Protein AF-0000000085003019 (afdb_homodimer)

Foldseek 3Di:
DPPPQFKKKKKKFFAWDPPDALVVLVCCCVPPQCVLCVVLCVVLAWDDKDKDFQHPCNVVVLVVVDDDVSPDDDPGGMIIMIIGRDPVSVVVSCVDPSCVVPNVVVCNVITPPVPMDMDMDGDQDQDDPRRGDPPSD/DPPPQFKKKKKKFFAWDPPDALVVLVCCCVPPQCVLCVVLCVVLAWDDKDKDFQHPCNVVVLVVVDDDVSPDDDPGGMIIMIIGRDPVSVVVSCVDPSCVVPNVVVCNVITPPVPMDMDMDGDQQQDDPRRGDPPSD

Radius of gyration: 17.95 Å; Cα contacts (8 Å, |Δi|>4): 549; chains: 2; bounding box: 48×50×43 Å

Solvent-accessible surface area (backbone atoms only — not comparable to full-atom values): 14334 Å² total; per-residue (Å²): 126,78,79,83,71,65,33,33,26,42,38,38,40,31,34,57,24,87,92,58,51,65,65,54,38,50,48,43,45,38,66,52,49,40,65,69,46,46,62,55,41,49,75,41,55,33,30,34,30,36,39,28,39,37,50,90,60,29,62,65,57,45,66,66,64,50,43,85,67,52,64,40,72,48,88,54,40,28,45,34,41,41,26,30,71,48,73,61,38,56,44,54,43,61,66,31,68,63,32,59,67,54,48,57,62,49,49,68,75,43,32,28,44,87,73,21,28,29,43,45,19,44,44,44,64,44,25,54,84,46,36,72,42,83,83,65,90,124,79,81,80,72,66,32,32,27,43,38,38,40,31,33,58,25,88,94,58,52,67,66,55,38,50,50,42,46,40,66,50,47,40,64,71,45,46,63,55,41,50,75,39,54,34,32,34,30,36,40,28,38,38,49,88,60,31,62,64,58,46,64,68,64,51,44,86,68,52,64,41,72,48,90,52,40,28,42,34,41,40,27,29,70,46,73,62,39,56,45,53,43,61,66,32,67,64,31,59,68,54,49,57,62,48,48,67,75,43,32,28,44,87,73,20,26,30,45,45,21,43,44,43,65,44,27,55,84,46,36,72,40,82,82,63,92

Nearest PDB structures (foldseek):
  3bde-assembly1_A  TM=6.202E-01  e=2.621E-04  Mesorhizobium japonicum MAFF 303099
  6qkm-assembly1_A  TM=5.404E-01  e=2.397E-01  Acidianus ambivalens
  6qjc-assembly1_A  TM=5.541E-01  e=4.589E-01  Acidianus ambivalens
  6qmv-assembly1_A  TM=5.488E-01  e=7.229E-01  Acidianus ambivalens
  6qo0-assembly1_D  TM=5.495E-01  e=7.714E-01  Acidianus ambivalens

Sequence (274 aa):
MESNNKLLCLSILGFKKQGISTEEYRSYMLNVHAPLVAQLMEKYGFLHWSMTHTPDESRQLMDQIHDAQFANIAPYDCCVQLVFPDIECFVRMKADPFFKQMVGPDHEKFADTKRSQMMIGWFSPLMMDGKLVQGNMMESNNKLLCLSILGFKKQGISTEEYRSYMLNVHAPLVAQLMEKYGFLHWSMTHTPDESRQLMDQIHDAQFANIAPYDCCVQLVFPDIECFVRMKADPFFKQMVGPDHEKFADTKRSQMMIGWFSPLMMDGKLVQGNM

Secondary structure (DSSP, 8-state):
----PPEEEEEEEE-BPTTS-HHHHHHHIIIIIHHHHHHHHHHTT--EEEEEE--TTHHHHHHTT--SSS-PBP--SEEEEEEESSHHHHHHHHHSHHIIIIIHHHGGGTB-TTT-EEEEEEEEEEEETTEEPTT--/----PPEEEEEEEE-BPTTS-HHHHHHHIIIIIHHHHHHHHHHTT--EEEEEE--TTHHHHHHTT--SSS-PBP--SEEEEEEESSHHHHHHHHHSHHIIIIIHHHGGGTB-TTT-EEEEEEEEEEEETTEEPTT--

InterPro domains:
  IPR009799 EthD domain [PF07110] (17-113)
  IPR011008 Dimeric alpha-beta barrel [SSF54909] (9-123)

pLDDT: mean 94.16, std 11.79, range [23.11, 98.88]

Organism: Metarhizium robertsii (strain ARSEF 23 / ATCC MYA-3075) (NCBI:txid655844)

Structure (mmCIF, N/CA/C/O backbone):
data_AF-0000000085003019-model_v1
#
loop_
_entity.id
_entity.type
_entity.pdbx_description
1 polymer 'Dimeric alpha-beta barrel'
#
loop_
_atom_site.group_PDB
_atom_site.id
_atom_site.type_symbol
_atom_site.label_atom_id
_atom_site.label_alt_id
_atom_site.label_comp_id
_atom_site.label_asym_id
_atom_site.label_entity_id
_atom_site.label_seq_id
_atom_site.pdbx_PDB_ins_code
_atom_site.Cartn_x
_atom_site.Cartn_y
_atom_site.Cartn_z
_atom_site.occupancy
_atom_site.B_iso_or_equiv
_atom_site.auth_seq_id
_atom_site.auth_comp_id
_atom_site.auth_asym_id
_atom_site.auth_atom_id
_atom_site.pdbx_PDB_model_num
ATOM 1 N N . MET A 1 1 ? 20.344 9.406 -22.172 1 23.47 1 MET A N 1
ATOM 2 C CA . MET A 1 1 ? 20.375 8.391 -21.125 1 23.47 1 MET A CA 1
ATOM 3 C C . MET A 1 1 ? 19.141 8.469 -20.234 1 23.47 1 MET A C 1
ATOM 5 O O . MET A 1 1 ? 18.891 9.508 -19.609 1 23.47 1 MET A O 1
ATOM 9 N N . GLU A 1 2 ? 17.984 8.188 -20.625 1 33.31 2 GLU A N 1
ATOM 10 C CA . GLU A 1 2 ? 16.703 8.391 -19.969 1 33.31 2 GLU A CA 1
ATOM 11 C C . GLU A 1 2 ? 16.828 8.219 -18.453 1 33.31 2 GLU A C 1
ATOM 13 O O . GLU A 1 2 ? 17.328 7.191 -17.984 1 33.31 2 GLU A O 1
ATOM 18 N N . SER A 1 3 ? 17.25 9.039 -17.75 1 38.88 3 SER A N 1
ATOM 19 C CA . SER A 1 3 ? 17.672 8.984 -16.359 1 38.88 3 SER A CA 1
ATOM 20 C C . SER A 1 3 ? 16.766 8.062 -15.539 1 38.88 3 SER A C 1
ATOM 22 O O . SER A 1 3 ? 15.555 8.25 -15.492 1 38.88 3 SER A O 1
ATOM 24 N N . ASN A 1 4 ? 16.734 6.711 -15.602 1 50.19 4 ASN A N 1
ATOM 25 C CA . ASN A 1 4 ? 15.961 5.535 -15.211 1 50.19 4 ASN A CA 1
ATOM 26 C C . ASN A 1 4 ? 15.625 5.555 -13.719 1 50.19 4 ASN A C 1
ATOM 28 O O . ASN A 1 4 ? 16.125 4.727 -12.961 1 50.19 4 ASN A O 1
ATOM 32 N N . ASN A 1 5 ? 15.391 6.746 -13.125 1 69.06 5 ASN A N 1
ATOM 33 C CA . ASN A 1 5 ? 15.305 6.863 -11.672 1 69.06 5 ASN A CA 1
ATOM 34 C C . ASN A 1 5 ? 14.055 6.176 -11.133 1 69.06 5 ASN A C 1
ATOM 36 O O . ASN A 1 5 ? 12.945 6.426 -11.609 1 69.06 5 ASN A O 1
ATOM 40 N N . LYS A 1 6 ? 14.359 5.227 -10.312 1 89.62 6 LYS A N 1
ATOM 41 C CA . LYS A 1 6 ? 13.289 4.496 -9.641 1 89.62 6 LYS A CA 1
ATOM 42 C C . LYS A 1 6 ? 12.461 5.422 -8.75 1 89.62 6 LYS A C 1
ATOM 44 O O . LYS A 1 6 ? 13.008 6.312 -8.094 1 89.62 6 LYS A O 1
ATOM 49 N N . LEU A 1 7 ? 11.203 5.359 -8.844 1 97.44 7 LEU A N 1
ATOM 50 C CA . LEU A 1 7 ? 10.32 6.098 -7.949 1 97.44 7 LEU A CA 1
ATOM 51 C C . LEU A 1 7 ? 10.352 5.504 -6.547 1 97.44 7 LEU A C 1
ATOM 53 O O . LEU A 1 7 ? 10.641 4.316 -6.379 1 97.44 7 LEU A O 1
ATOM 57 N N . LEU A 1 8 ? 10.125 6.375 -5.551 1 98.38 8 LEU A N 1
ATOM 58 C CA . LEU A 1 8 ? 10 5.938 -4.168 1 98.38 8 LEU A CA 1
ATOM 59 C C . LEU A 1 8 ? 8.531 5.855 -3.758 1 98.38 8 LEU A C 1
ATOM 61 O O . LEU A 1 8 ? 7.703 6.617 -4.254 1 98.38 8 LEU A O 1
ATOM 65 N N . CYS A 1 9 ? 8.273 4.926 -2.92 1 98.81 9 CYS A N 1
ATOM 66 C CA . CYS A 1 9 ? 6.977 4.855 -2.256 1 98.81 9 CYS A CA 1
ATOM 67 C C . CYS A 1 9 ? 7.141 4.711 -0.749 1 98.81 9 CYS A C 1
ATOM 69 O O . CYS A 1 9 ? 7.785 3.77 -0.279 1 98.81 9 CYS A O 1
ATOM 71 N N . LEU A 1 10 ? 6.625 5.703 -0.03 1 98.75 10 LEU A N 1
ATOM 72 C CA . LEU A 1 10 ? 6.453 5.566 1.412 1 98.75 10 LEU A CA 1
ATOM 73 C C . LEU A 1 10 ? 5.105 4.934 1.742 1 98.75 10 LEU A C 1
ATOM 75 O O . LEU A 1 10 ? 4.059 5.453 1.343 1 98.75 10 LEU A O 1
ATOM 79 N N . SER A 1 11 ? 5.141 3.75 2.371 1 98.75 11 SER A N 1
ATOM 80 C CA . SER A 1 11 ? 3.945 3.1 2.895 1 98.75 11 SER A CA 1
ATOM 81 C C . SER A 1 11 ? 3.799 3.336 4.395 1 98.75 11 SER A C 1
ATOM 83 O O . SER A 1 11 ? 4.688 2.98 5.172 1 98.75 11 SER A O 1
ATOM 85 N N . ILE A 1 12 ? 2.715 3.961 4.773 1 98.81 12 ILE A N 1
ATOM 86 C CA . ILE A 1 12 ? 2.395 4.16 6.18 1 98.81 12 ILE A CA 1
ATOM 87 C C . ILE A 1 12 ? 1.331 3.156 6.617 1 98.81 12 ILE A C 1
ATOM 89 O O . ILE A 1 12 ? 0.233 3.119 6.055 1 98.81 12 ILE A O 1
ATOM 93 N N . LEU A 1 13 ? 1.695 2.326 7.539 1 98.81 13 LEU A N 1
ATOM 94 C CA . LEU A 1 13 ? 0.805 1.342 8.148 1 98.81 13 LEU A CA 1
ATOM 95 C C . LEU A 1 13 ? 0.268 1.844 9.484 1 98.81 13 LEU A C 1
ATOM 97 O O . LEU A 1 13 ? 0.968 1.796 10.492 1 98.81 13 LEU A O 1
ATOM 101 N N . GLY A 1 14 ? -0.988 2.271 9.43 1 98.62 14 GLY A N 1
ATOM 102 C CA . GLY A 1 14 ? -1.497 3.104 10.508 1 98.62 14 GLY A CA 1
ATOM 103 C C . GLY A 1 14 ? -2.402 2.352 11.469 1 98.62 14 GLY A C 1
ATOM 104 O O . GLY A 1 14 ? -3.168 1.479 11.047 1 98.62 14 GLY A O 1
ATOM 105 N N . PHE A 1 15 ? -2.307 2.719 12.727 1 98.62 15 PHE A N 1
ATOM 106 C CA . PHE A 1 15 ? -3.301 2.414 13.75 1 98.62 15 PHE A CA 1
ATOM 107 C C . PHE A 1 15 ? -4.129 3.648 14.086 1 98.62 15 PHE A C 1
ATOM 109 O O . PHE A 1 15 ? -3.592 4.758 14.172 1 98.62 15 PHE A O 1
ATOM 116 N N . LYS A 1 16 ? -5.371 3.428 14.156 1 98.56 16 LYS A N 1
ATOM 117 C CA . LYS A 1 16 ? -6.215 4.543 14.57 1 98.56 16 LYS A CA 1
ATOM 118 C C . LYS A 1 16 ? -5.973 4.902 16.031 1 98.56 16 LYS A C 1
ATOM 120 O O . LYS A 1 16 ? -5.555 4.059 16.828 1 98.56 16 LYS A O 1
ATOM 125 N N . LYS A 1 17 ? -6.191 6.195 16.375 1 98.12 17 LYS A N 1
ATOM 126 C CA . LYS A 1 17 ? -6.156 6.656 17.75 1 98.12 17 LYS A CA 1
ATOM 127 C C . LYS A 1 17 ? -7.121 5.855 18.625 1 98.12 17 LYS A C 1
ATOM 129 O O . LYS A 1 17 ? -8.234 5.539 18.203 1 98.12 17 LYS A O 1
ATOM 134 N N . GLN A 1 18 ? -6.648 5.562 19.875 1 97.25 18 GLN A N 1
ATOM 135 C CA . GLN A 1 18 ? -7.52 4.832 20.781 1 97.25 18 GLN A CA 1
ATOM 136 C C . GLN A 1 18 ? -8.805 5.613 21.062 1 97.25 18 GLN A C 1
ATOM 138 O O . GLN A 1 18 ? -8.773 6.836 21.219 1 97.25 18 GLN A O 1
ATOM 143 N N . GLY A 1 19 ? -9.914 4.891 21.062 1 97.31 19 GLY A N 1
ATOM 144 C CA . GLY A 1 19 ? -11.172 5.496 21.484 1 97.31 19 GLY A CA 1
ATOM 145 C C . GLY A 1 19 ? -12.031 5.945 20.312 1 97.31 19 GLY A C 1
ATOM 146 O O . GLY A 1 19 ? -13.164 6.383 20.5 1 97.31 19 GLY A O 1
ATOM 147 N N . ILE A 1 20 ? -11.555 5.891 19.125 1 97.25 20 ILE A N 1
ATOM 148 C CA . ILE A 1 20 ? -12.406 6.246 18 1 97.25 20 ILE A CA 1
ATOM 149 C C . ILE A 1 20 ? -12.703 5.004 17.156 1 97.25 20 ILE A C 1
ATOM 151 O O . ILE A 1 20 ? -11.922 4.047 17.156 1 97.25 20 ILE A O 1
ATOM 155 N N . SER A 1 21 ? -13.789 5.035 16.469 1 96.81 21 SER A N 1
ATOM 156 C CA . SER A 1 21 ? -14.18 3.906 15.625 1 96.81 21 SER A CA 1
ATOM 157 C C . SER A 1 21 ? -13.422 3.918 14.305 1 96.81 21 SER A C 1
ATOM 159 O O . SER A 1 21 ? -12.852 4.941 13.914 1 96.81 21 SER A O 1
ATOM 161 N N . THR A 1 22 ? -13.461 2.805 13.672 1 95.75 22 THR A N 1
ATOM 162 C CA . THR A 1 22 ? -12.859 2.691 12.352 1 95.75 22 THR A CA 1
ATOM 163 C C . THR A 1 22 ? -13.5 3.672 11.375 1 95.75 22 THR A C 1
ATOM 165 O O . THR A 1 22 ? -12.82 4.285 10.555 1 95.75 22 THR A O 1
ATOM 168 N N . GLU A 1 23 ? -14.781 3.805 11.484 1 96 23 GLU A N 1
ATOM 169 C CA . GLU A 1 23 ? -15.508 4.711 10.602 1 96 23 GLU A CA 1
ATOM 170 C C . GLU A 1 23 ? -15.133 6.164 10.867 1 96 23 GLU A C 1
ATOM 172 O O . GLU A 1 23 ? -14.945 6.945 9.93 1 96 23 GLU A O 1
ATOM 177 N N . GLU A 1 24 ? -15.039 6.539 12.102 1 97.56 24 GLU A N 1
ATOM 178 C CA . GLU A 1 24 ? -14.602 7.887 12.453 1 97.56 24 GLU A CA 1
ATOM 179 C C . GLU A 1 24 ? -13.188 8.156 11.961 1 97.56 24 GLU A C 1
ATOM 181 O O . GLU A 1 24 ? -12.906 9.234 11.422 1 97.56 24 GLU A O 1
ATOM 186 N N . TYR A 1 25 ? -12.367 7.199 12.195 1 98.31 25 TYR A N 1
ATOM 187 C CA . TYR A 1 25 ? -10.984 7.285 11.742 1 98.31 25 TYR A CA 1
ATOM 188 C C . TYR A 1 25 ? -10.914 7.535 10.242 1 98.31 25 TYR A C 1
ATOM 190 O O . TYR A 1 25 ? -10.289 8.5 9.789 1 98.31 25 TYR A O 1
ATOM 198 N N . ARG A 1 26 ? -11.586 6.754 9.492 1 97.38 26 ARG A N 1
ATOM 199 C CA . ARG A 1 26 ? -11.617 6.875 8.039 1 97.38 26 ARG A CA 1
ATOM 200 C C . ARG A 1 26 ? -12.195 8.219 7.609 1 97.38 26 ARG A C 1
ATOM 202 O O . ARG A 1 26 ? -11.617 8.914 6.773 1 97.38 26 ARG A O 1
ATOM 209 N N . SER A 1 27 ? -13.352 8.562 8.156 1 97.06 27 SER A N 1
ATOM 210 C CA . SER A 1 27 ? -14.008 9.82 7.801 1 97.06 27 SER A CA 1
ATOM 211 C C . SER A 1 27 ? -13.094 11.008 8.078 1 97.06 27 SER A C 1
ATOM 213 O O . SER A 1 27 ? -12.969 11.906 7.242 1 97.06 27 SER A O 1
ATOM 215 N N . TYR A 1 28 ? -12.5 11.055 9.227 1 98.12 28 TYR A N 1
ATOM 216 C CA . TYR A 1 28 ? -11.625 12.164 9.586 1 98.12 28 TYR A CA 1
ATOM 217 C C . TYR A 1 28 ? -10.445 12.266 8.625 1 98.12 28 TYR A C 1
ATOM 219 O O . TYR A 1 28 ? -10.109 13.352 8.156 1 98.12 28 TYR A O 1
ATOM 227 N N . MET A 1 29 ? -9.82 11.125 8.367 1 98.12 29 MET A N 1
ATOM 228 C CA . MET A 1 29 ? -8.656 11.109 7.492 1 98.12 29 MET A CA 1
ATOM 229 C C . MET A 1 29 ? -9.016 11.594 6.094 1 98.12 29 MET A C 1
ATOM 231 O O . MET A 1 29 ? -8.273 12.375 5.492 1 98.12 29 MET A O 1
ATOM 235 N N . LEU A 1 30 ? -10.148 11.211 5.586 1 97.12 30 LEU A N 1
ATOM 236 C CA . LEU A 1 30 ? -10.508 11.531 4.211 1 97.12 30 LEU A CA 1
ATOM 237 C C . LEU A 1 30 ? -11.07 12.945 4.109 1 97.12 30 LEU A C 1
ATOM 239 O O . LEU A 1 30 ? -10.773 13.672 3.162 1 97.12 30 LEU A O 1
ATOM 243 N N . ASN A 1 31 ? -11.797 13.336 5.105 1 96.94 31 ASN A N 1
ATOM 244 C CA . ASN A 1 31 ? -12.594 14.555 4.949 1 96.94 31 ASN A CA 1
ATOM 245 C C . ASN A 1 31 ? -11.977 15.727 5.699 1 96.94 31 ASN A C 1
ATOM 247 O O . ASN A 1 31 ? -12.352 16.875 5.469 1 96.94 31 ASN A O 1
ATOM 251 N N . VAL A 1 32 ? -11.102 15.508 6.594 1 97.38 32 VAL A N 1
ATOM 252 C CA . VAL A 1 32 ? -10.477 16.578 7.359 1 97.38 32 VAL A CA 1
ATOM 253 C C . VAL A 1 32 ? -8.969 16.609 7.094 1 97.38 32 VAL A C 1
ATOM 255 O O . VAL A 1 32 ? -8.43 17.609 6.637 1 97.38 32 VAL A O 1
ATOM 258 N N . HIS A 1 33 ? -8.297 15.508 7.281 1 98.12 33 HIS A N 1
ATOM 259 C CA . HIS A 1 33 ? -6.84 15.469 7.199 1 98.12 33 HIS A CA 1
ATOM 260 C C . HIS A 1 33 ? -6.367 15.609 5.758 1 98.12 33 HIS A C 1
ATOM 262 O O . HIS A 1 33 ? -5.457 16.391 5.473 1 98.12 33 HIS A O 1
ATOM 268 N N . ALA A 1 34 ? -6.988 14.828 4.852 1 97.62 34 ALA A N 1
ATOM 269 C CA . ALA A 1 34 ? -6.52 14.797 3.467 1 97.62 34 ALA A CA 1
ATOM 270 C C . ALA A 1 34 ? -6.594 16.188 2.834 1 97.62 34 ALA A C 1
ATOM 272 O O . ALA A 1 34 ? -5.621 16.656 2.236 1 97.62 34 ALA A O 1
ATOM 273 N N . PRO A 1 35 ? -7.707 16.906 2.969 1 96.12 35 PRO A N 1
ATOM 274 C CA . PRO A 1 35 ? -7.73 18.266 2.422 1 96.12 35 PRO A CA 1
ATOM 275 C C . PRO A 1 35 ? -6.641 19.156 3.01 1 96.12 35 PRO A C 1
ATOM 277 O O . PRO A 1 35 ? -6.109 20.031 2.316 1 96.12 35 PRO A O 1
ATOM 280 N N . LEU A 1 36 ? -6.309 18.938 4.25 1 95.56 36 LEU A N 1
ATOM 281 C CA . LEU A 1 36 ? -5.289 19.719 4.934 1 95.56 36 LEU A CA 1
ATOM 282 C C . LEU A 1 36 ? -3.924 19.516 4.285 1 95.56 36 LEU A C 1
ATOM 284 O O . LEU A 1 36 ? -3.129 20.453 4.203 1 95.56 36 LEU A O 1
ATOM 288 N N . VAL A 1 37 ? -3.625 18.312 3.764 1 97 37 VAL A N 1
ATOM 289 C CA . VAL A 1 37 ? -2.297 17.938 3.283 1 97 37 VAL A CA 1
ATOM 290 C C . VAL A 1 37 ? -2.238 18.078 1.765 1 97 37 VAL A C 1
ATOM 292 O O . VAL A 1 37 ? -1.153 18.188 1.188 1 97 37 VAL A O 1
ATOM 295 N N . ALA A 1 38 ? -3.334 18.141 1.092 1 96.06 38 ALA A N 1
ATOM 296 C CA . ALA A 1 38 ? -3.463 17.953 -0.35 1 96.06 38 ALA A CA 1
ATOM 297 C C . ALA A 1 38 ? -2.631 18.969 -1.118 1 96.06 38 ALA A C 1
ATOM 299 O O . ALA A 1 38 ? -1.892 18.625 -2.039 1 96.06 38 ALA A O 1
ATOM 300 N N . GLN A 1 39 ? -2.719 20.172 -0.733 1 91.75 39 GLN A N 1
ATOM 301 C CA . GLN A 1 39 ? -2.01 21.219 -1.474 1 91.75 39 GLN A CA 1
ATOM 302 C C . GLN A 1 39 ? -0.498 21.062 -1.336 1 91.75 39 GLN A C 1
ATOM 304 O O . GLN A 1 39 ? 0.25 21.344 -2.273 1 91.75 39 GLN A O 1
ATOM 309 N N . LEU A 1 40 ? -0.031 20.625 -0.156 1 97.31 40 LEU A N 1
ATOM 310 C CA . LEU A 1 40 ? 1.396 20.391 0.046 1 97.31 40 LEU A CA 1
ATOM 311 C C . LEU A 1 40 ? 1.899 19.266 -0.851 1 97.31 40 LEU A C 1
ATOM 313 O O . LEU A 1 40 ? 2.996 19.359 -1.408 1 97.31 40 LEU A O 1
ATOM 317 N N . MET A 1 41 ? 1.086 18.203 -1.007 1 97.19 41 MET A N 1
ATOM 318 C CA . MET A 1 41 ? 1.474 17.078 -1.857 1 97.19 41 MET A CA 1
ATOM 319 C C . MET A 1 41 ? 1.711 17.547 -3.291 1 97.19 41 MET A C 1
ATOM 321 O O . MET A 1 41 ? 2.705 17.156 -3.914 1 97.19 41 MET A O 1
ATOM 325 N N . GLU A 1 42 ? 0.83 18.344 -3.799 1 95.19 42 GLU A N 1
ATOM 326 C CA . GLU A 1 42 ? 0.986 18.891 -5.145 1 95.19 42 GLU A CA 1
ATOM 327 C C . GLU A 1 42 ? 2.201 19.797 -5.234 1 95.19 42 GLU A C 1
ATOM 329 O O . GLU A 1 42 ? 3 19.688 -6.168 1 95.19 42 GLU A O 1
ATOM 334 N N . LYS A 1 43 ? 2.295 20.688 -4.254 1 96.94 43 LYS A N 1
ATOM 335 C CA . LYS A 1 43 ? 3.373 21.672 -4.227 1 96.94 43 LYS A CA 1
ATOM 336 C C . LYS A 1 43 ? 4.738 21 -4.266 1 96.94 43 LYS A C 1
ATOM 338 O O . LYS A 1 43 ? 5.656 21.469 -4.934 1 96.94 43 LYS A O 1
ATOM 343 N N . TYR A 1 44 ? 4.887 19.828 -3.66 1 98.25 44 TYR A N 1
ATOM 344 C CA . TYR A 1 44 ? 6.215 19.25 -3.463 1 98.25 44 TYR A CA 1
ATOM 345 C C . TYR A 1 44 ? 6.434 18.047 -4.375 1 98.25 44 TYR A C 1
ATOM 347 O O . TYR A 1 44 ? 7.371 17.281 -4.172 1 98.25 44 TYR A O 1
ATOM 355 N N . GLY A 1 45 ? 5.566 17.844 -5.297 1 97.81 45 GLY A N 1
ATOM 356 C CA . GLY A 1 45 ? 5.883 17 -6.445 1 97.81 45 GLY A CA 1
ATOM 357 C C . GLY A 1 45 ? 5.531 15.539 -6.23 1 97.81 45 GLY A C 1
ATOM 358 O O . GLY A 1 45 ? 6.109 14.656 -6.867 1 97.81 45 GLY A O 1
ATOM 359 N N . PHE A 1 46 ? 4.656 15.219 -5.312 1 98.5 46 PHE A N 1
ATOM 360 C CA . PHE A 1 46 ? 4.184 13.852 -5.18 1 98.5 46 PHE A CA 1
ATOM 361 C C . PHE A 1 46 ? 3.377 13.43 -6.402 1 98.5 46 PHE A C 1
ATOM 363 O O . PHE A 1 46 ? 2.768 14.273 -7.066 1 98.5 46 PHE A O 1
ATOM 370 N N . LEU A 1 47 ? 3.428 12.133 -6.688 1 98.12 47 LEU A N 1
ATOM 371 C CA . LEU A 1 47 ? 2.859 11.641 -7.938 1 98.12 47 LEU A CA 1
ATOM 372 C C . LEU A 1 47 ? 1.596 10.828 -7.676 1 98.12 47 LEU A C 1
ATOM 374 O O . LEU A 1 47 ? 0.64 10.898 -8.453 1 98.12 47 LEU A O 1
ATOM 378 N N . HIS A 1 48 ? 1.63 10.039 -6.668 1 98.12 48 HIS A N 1
ATOM 379 C CA . HIS A 1 48 ? 0.488 9.219 -6.281 1 98.12 48 HIS A CA 1
ATOM 380 C C . HIS A 1 48 ? 0.267 9.25 -4.773 1 98.12 48 HIS A C 1
ATOM 382 O O . HIS A 1 48 ? 1.229 9.305 -4.004 1 98.12 48 HIS A O 1
ATOM 388 N N . TRP A 1 49 ? -0.967 9.32 -4.383 1 98.56 49 TRP A N 1
ATOM 389 C CA . TRP A 1 49 ? -1.396 9.297 -2.99 1 98.56 49 TRP A CA 1
ATOM 390 C C . TRP A 1 49 ? -2.711 8.539 -2.84 1 98.56 49 TRP A C 1
ATOM 392 O O . TRP A 1 49 ? -3.695 8.852 -3.516 1 98.56 49 TRP A O 1
ATOM 402 N N . SER A 1 50 ? -2.703 7.5 -2.029 1 98.38 50 SER A N 1
ATOM 403 C CA . SER A 1 50 ? -3.916 6.727 -1.781 1 98.38 50 SER A CA 1
ATOM 404 C C . SER A 1 50 ? -3.99 6.266 -0.329 1 98.38 50 SER A C 1
ATOM 406 O O . SER A 1 50 ? -2.975 6.23 0.369 1 98.38 50 SER A O 1
ATOM 408 N N . MET A 1 51 ? -5.211 6.008 0.107 1 98.44 51 MET A N 1
ATOM 409 C CA . MET A 1 51 ? -5.473 5.406 1.412 1 98.44 51 MET A CA 1
ATOM 410 C C . MET A 1 51 ? -6.324 4.148 1.271 1 98.44 51 MET A C 1
ATOM 412 O O . MET A 1 51 ? -7.25 4.109 0.458 1 98.44 51 MET A O 1
ATOM 416 N N . THR A 1 52 ? -5.984 3.152 2.004 1 98.5 52 THR A N 1
ATOM 417 C CA . THR A 1 52 ? -6.789 1.95 2.176 1 98.5 52 THR A CA 1
ATOM 418 C C . THR A 1 52 ? -7.172 1.76 3.641 1 98.5 52 THR A C 1
ATOM 420 O O . THR A 1 52 ? -6.312 1.492 4.484 1 98.5 52 THR A O 1
ATOM 423 N N . HIS A 1 53 ? -8.469 1.896 3.938 1 98.44 53 HIS A N 1
ATOM 424 C CA . HIS A 1 53 ? -8.945 1.73 5.309 1 98.44 53 HIS A CA 1
ATOM 425 C C . HIS A 1 53 ? -9.656 0.393 5.488 1 98.44 53 HIS A C 1
ATOM 427 O O . HIS A 1 53 ? -10.523 0.036 4.691 1 98.44 53 HIS A O 1
ATOM 433 N N . THR A 1 54 ? -9.258 -0.291 6.551 1 97.81 54 THR A N 1
ATOM 434 C CA . THR A 1 54 ? -9.82 -1.599 6.855 1 97.81 54 THR A CA 1
ATOM 435 C C . THR A 1 54 ? -11.156 -1.452 7.59 1 97.81 54 THR A C 1
ATOM 437 O O . THR A 1 54 ? -11.18 -1.113 8.773 1 97.81 54 THR A O 1
ATOM 440 N N . PRO A 1 55 ? -12.219 -1.772 6.91 1 95.19 55 PRO A N 1
ATOM 441 C CA . PRO A 1 55 ? -13.516 -1.642 7.582 1 95.19 55 PRO A CA 1
ATOM 442 C C . PRO A 1 55 ? -13.812 -2.811 8.516 1 95.19 55 PRO A C 1
ATOM 444 O O . PRO A 1 55 ? -13.078 -3.801 8.531 1 95.19 55 PRO A O 1
ATOM 447 N N . ASP A 1 56 ? -14.906 -2.689 9.219 1 91.75 56 ASP A N 1
ATOM 448 C CA . ASP A 1 56 ? -15.328 -3.752 10.133 1 91.75 56 ASP A CA 1
ATOM 449 C C . ASP A 1 56 ? -15.617 -5.043 9.367 1 91.75 56 ASP A C 1
ATOM 451 O O . ASP A 1 56 ? -15.445 -6.141 9.906 1 91.75 56 ASP A O 1
ATOM 455 N N . GLU A 1 57 ? -15.977 -4.902 8.141 1 93.81 57 GLU A N 1
ATOM 456 C CA . GLU A 1 57 ? -16.344 -6.062 7.336 1 93.81 57 GLU A CA 1
ATOM 457 C C . GLU A 1 57 ? -15.109 -6.746 6.758 1 93.81 57 GLU A C 1
ATOM 459 O O . GLU A 1 57 ? -15.219 -7.77 6.082 1 93.81 57 GLU A O 1
ATOM 464 N N . SER A 1 58 ? -13.992 -6.223 7.02 1 95.62 58 SER A N 1
ATOM 465 C CA . SER A 1 58 ? -12.766 -6.734 6.418 1 95.62 58 SER A CA 1
ATOM 466 C C . SER A 1 58 ? -12.555 -8.211 6.754 1 95.62 58 SER A C 1
ATOM 468 O O . SER A 1 58 ? -12.078 -8.977 5.918 1 95.62 58 SER A O 1
ATOM 470 N N . ARG A 1 59 ? -12.922 -8.594 7.949 1 92.69 59 ARG A N 1
ATOM 471 C CA . ARG A 1 59 ? -12.742 -9.984 8.352 1 92.69 59 ARG A CA 1
ATOM 472 C C . ARG A 1 59 ? -13.562 -10.922 7.469 1 92.69 59 ARG A C 1
ATOM 474 O O . ARG A 1 59 ? -13.078 -11.977 7.051 1 92.69 59 ARG A O 1
ATOM 481 N N . GLN A 1 60 ? -14.758 -10.547 7.246 1 95.69 60 GLN A N 1
ATOM 482 C CA . GLN A 1 60 ? -15.617 -11.352 6.387 1 95.69 60 GLN A CA 1
ATOM 483 C C . GLN A 1 60 ? -15.062 -11.422 4.965 1 95.69 60 GLN A C 1
ATOM 485 O O . GLN A 1 60 ? -15.148 -12.461 4.309 1 95.69 60 GLN A O 1
ATOM 490 N N . LEU A 1 61 ? -14.586 -10.352 4.477 1 96.38 61 LEU A N 1
ATOM 491 C CA . LEU A 1 61 ? -13.953 -10.328 3.16 1 96.38 61 LEU A CA 1
ATOM 492 C C . LEU A 1 61 ? -12.75 -11.266 3.117 1 96.38 61 LEU A C 1
ATOM 494 O O . LEU A 1 61 ? -12.617 -12.062 2.188 1 96.38 61 LEU A O 1
ATOM 498 N N . MET A 1 62 ? -11.961 -11.172 4.184 1 96.31 62 MET A N 1
ATOM 499 C CA . MET A 1 62 ? -10.766 -12.008 4.258 1 96.31 62 MET A CA 1
ATOM 500 C C . MET A 1 62 ? -11.125 -13.484 4.273 1 96.31 62 MET A C 1
ATOM 502 O O . MET A 1 62 ? -10.414 -14.312 3.691 1 96.31 62 MET A O 1
ATOM 506 N N . ASP A 1 63 ? -12.195 -13.828 4.879 1 95.62 63 ASP A N 1
ATOM 507 C CA . ASP A 1 63 ? -12.648 -15.211 4.949 1 95.62 63 ASP A CA 1
ATOM 508 C C . ASP A 1 63 ? -12.906 -15.781 3.555 1 95.62 63 ASP A C 1
ATOM 510 O O . ASP A 1 63 ? -12.836 -17 3.352 1 95.62 63 ASP A O 1
ATOM 514 N N . GLN A 1 64 ? -13.172 -14.945 2.658 1 96.25 64 GLN A N 1
ATOM 515 C CA . GLN A 1 64 ? -13.508 -15.391 1.312 1 96.25 64 GLN A CA 1
ATOM 516 C C . GLN A 1 64 ? -12.258 -15.672 0.492 1 96.25 64 GLN A C 1
ATOM 518 O O . GLN A 1 64 ? -12.328 -16.312 -0.564 1 96.25 64 GLN A O 1
ATOM 523 N N . ILE A 1 65 ? -11.109 -15.195 0.941 1 95.19 65 ILE A N 1
ATOM 524 C CA . ILE A 1 65 ? -9.914 -15.359 0.13 1 95.19 65 ILE A CA 1
ATOM 525 C C . ILE A 1 65 ? -8.828 -16.062 0.948 1 95.19 65 ILE A C 1
ATOM 527 O O . ILE A 1 65 ? -7.758 -16.375 0.424 1 95.19 65 ILE A O 1
ATOM 531 N N . HIS A 1 66 ? -9.117 -16.281 2.131 1 92.75 66 HIS A N 1
ATOM 532 C CA . HIS A 1 66 ? -8.18 -16.906 3.062 1 92.75 66 HIS A CA 1
ATOM 533 C C . HIS A 1 66 ? -7.816 -18.312 2.609 1 92.75 66 HIS A C 1
ATOM 535 O O . HIS A 1 66 ? -8.68 -19.078 2.152 1 92.75 66 HIS A O 1
ATOM 541 N N . ASP A 1 67 ? -6.539 -18.656 2.695 1 93.12 67 ASP A N 1
ATOM 542 C CA . ASP A 1 67 ? -5.992 -19.984 2.51 1 93.12 67 ASP A CA 1
ATOM 543 C C . ASP A 1 67 ? -4.625 -20.125 3.172 1 93.12 67 ASP A C 1
ATOM 545 O O . ASP A 1 67 ? -4.258 -19.312 4.023 1 93.12 67 ASP A O 1
ATOM 549 N N . ALA A 1 68 ? -3.865 -21.234 2.787 1 90.88 68 ALA A N 1
ATOM 550 C CA . ALA A 1 68 ? -2.611 -21.516 3.479 1 90.88 68 ALA A CA 1
ATOM 551 C C . ALA A 1 68 ? -1.568 -20.438 3.203 1 90.88 68 ALA A C 1
ATOM 553 O O . ALA A 1 68 ? -0.724 -20.156 4.055 1 90.88 68 ALA A O 1
ATOM 554 N N . GLN A 1 69 ? -1.532 -19.859 2.023 1 90.19 69 GLN A N 1
ATOM 555 C CA . GLN A 1 69 ? -0.545 -18.859 1.645 1 90.19 69 GLN A CA 1
ATOM 556 C C . GLN A 1 69 ? -1.017 -17.453 2.021 1 90.19 69 GLN A C 1
ATOM 558 O O . GLN A 1 69 ? -0.22 -16.516 2.051 1 90.19 69 GLN A O 1
ATOM 563 N N . PHE A 1 70 ? -2.322 -17.297 2.213 1 88.56 70 PHE A N 1
ATOM 564 C CA . PHE A 1 70 ? -2.969 -16.047 2.602 1 88.56 70 PHE A CA 1
ATOM 565 C C . PHE A 1 70 ? -3.678 -16.203 3.941 1 88.56 70 PHE A C 1
ATOM 567 O O . PHE A 1 70 ? -4.895 -16.016 4.035 1 88.56 70 PHE A O 1
ATOM 574 N N . ALA A 1 71 ? -2.91 -16.375 4.988 1 91.25 71 ALA A N 1
ATOM 575 C CA . ALA A 1 71 ? -3.49 -16.859 6.238 1 91.25 71 ALA A CA 1
ATOM 576 C C . ALA A 1 71 ? -3.314 -15.828 7.352 1 91.25 71 ALA A C 1
ATOM 578 O O . ALA A 1 71 ? -4.027 -15.867 8.359 1 91.25 71 ALA A O 1
ATOM 579 N N . ASN A 1 72 ? -2.359 -14.945 7.219 1 96.56 72 ASN A N 1
ATOM 580 C CA . ASN A 1 72 ? -2.041 -13.992 8.281 1 96.56 72 ASN A CA 1
ATOM 581 C C . ASN A 1 72 ? -2.631 -12.617 7.996 1 96.56 72 ASN A C 1
ATOM 583 O O . ASN A 1 72 ? -2.305 -11.992 6.98 1 96.56 72 ASN A O 1
ATOM 587 N N . ILE A 1 73 ? -3.432 -12.195 8.906 1 97.06 73 ILE A N 1
ATOM 588 C CA . ILE A 1 73 ? -4.07 -10.891 8.758 1 97.06 73 ILE A CA 1
ATOM 589 C C . ILE A 1 73 ? -3.232 -9.82 9.445 1 97.06 73 ILE A C 1
ATOM 591 O O . ILE A 1 73 ? -2.852 -9.977 10.609 1 97.06 73 ILE A O 1
ATOM 595 N N . ALA A 1 74 ? -2.867 -8.781 8.719 1 97.94 74 ALA A N 1
ATOM 596 C CA . ALA A 1 74 ? -2.133 -7.66 9.289 1 97.94 74 ALA A CA 1
ATOM 597 C C . ALA A 1 74 ? -3.02 -6.852 10.234 1 97.94 74 ALA A C 1
ATOM 599 O O . ALA A 1 74 ? -4.203 -6.645 9.961 1 97.94 74 ALA A O 1
ATOM 600 N N . PRO A 1 75 ? -2.51 -6.316 11.273 1 97 75 PRO A N 1
ATOM 601 C CA . PRO A 1 75 ? -3.318 -5.715 12.336 1 97 75 PRO A CA 1
ATOM 602 C C . PRO A 1 75 ? -3.605 -4.234 12.086 1 97 75 PRO A C 1
ATOM 604 O O . PRO A 1 75 ? -4.168 -3.561 12.953 1 97 75 PRO A O 1
ATOM 607 N N . TYR A 1 76 ? -3.275 -3.68 11 1 98.5 76 TYR A N 1
ATOM 608 C CA . TYR A 1 76 ? -3.309 -2.24 10.773 1 98.5 76 TYR A CA 1
ATOM 609 C C . TYR A 1 76 ? -4.711 -1.779 10.391 1 98.5 76 TYR A C 1
ATOM 611 O O . TYR A 1 76 ? -5.477 -2.533 9.789 1 98.5 76 TYR A O 1
ATOM 619 N N . ASP A 1 77 ? -4.992 -0.529 10.688 1 98.5 77 ASP A N 1
ATOM 620 C CA . ASP A 1 77 ? -6.289 0.068 10.375 1 98.5 77 ASP A CA 1
ATOM 621 C C . ASP A 1 77 ? -6.273 0.733 9 1 98.5 77 ASP A C 1
ATOM 623 O O . ASP A 1 77 ? -7.328 0.986 8.414 1 98.5 77 ASP A O 1
ATOM 627 N N . CYS A 1 78 ? -5.137 1.016 8.523 1 98.69 78 CYS A N 1
ATOM 628 C CA . CYS A 1 78 ? -5.027 1.697 7.242 1 98.69 78 CYS A CA 1
ATOM 629 C C . CYS A 1 78 ? -3.652 1.483 6.625 1 98.69 78 CYS A C 1
ATOM 631 O O . CYS A 1 78 ? -2.688 1.188 7.332 1 98.69 78 CYS A O 1
ATOM 633 N N . CYS A 1 79 ? -3.602 1.523 5.348 1 98.88 79 CYS A N 1
ATOM 634 C CA . CYS A 1 79 ? -2.371 1.628 4.566 1 98.88 79 CYS A CA 1
ATOM 635 C C . CYS A 1 79 ? -2.402 2.854 3.662 1 98.88 79 CYS A C 1
ATOM 637 O O . CYS A 1 79 ? -3.244 2.949 2.768 1 98.88 79 CYS A O 1
ATOM 639 N N . VAL A 1 80 ? -1.501 3.807 3.877 1 98.88 80 VAL A N 1
ATOM 640 C CA . VAL A 1 80 ?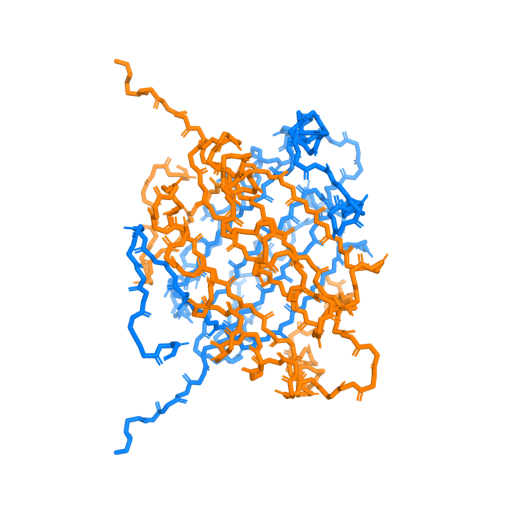 -1.349 4.988 3.037 1 98.88 80 VAL A CA 1
ATOM 641 C C . VAL A 1 80 ? -0.116 4.84 2.148 1 98.88 80 VAL A C 1
ATOM 643 O O . VAL A 1 80 ? 0.948 4.426 2.617 1 98.88 80 VAL A O 1
ATOM 646 N N . GLN A 1 81 ? -0.257 5.102 0.906 1 98.81 81 GLN A N 1
ATOM 647 C CA . GLN A 1 81 ? 0.884 5.094 -0.004 1 98.81 81 GLN A CA 1
ATOM 648 C C . GLN A 1 81 ? 1.124 6.48 -0.595 1 98.81 81 GLN A C 1
ATOM 650 O O . GLN A 1 81 ? 0.192 7.125 -1.08 1 98.81 81 GLN A O 1
ATOM 655 N N . LEU A 1 82 ? 2.32 6.926 -0.506 1 98.81 82 LEU A N 1
ATOM 656 C CA . LEU A 1 82 ? 2.807 8.164 -1.1 1 98.81 82 LEU A CA 1
ATOM 657 C C . LEU A 1 82 ? 3.939 7.891 -2.084 1 98.81 82 LEU A C 1
ATOM 659 O O . LEU A 1 82 ? 4.984 7.359 -1.701 1 98.81 82 LEU A O 1
ATOM 663 N N . VAL A 1 83 ? 3.771 8.227 -3.314 1 98.81 83 VAL A N 1
ATOM 664 C CA . VAL A 1 83 ? 4.777 7.988 -4.344 1 98.81 83 VAL A CA 1
ATOM 665 C C . VAL A 1 83 ? 5.395 9.312 -4.785 1 98.81 83 VAL A C 1
ATOM 667 O O . VAL A 1 83 ? 4.676 10.266 -5.082 1 98.81 83 VAL A O 1
ATOM 670 N N . PHE A 1 84 ? 6.703 9.375 -4.836 1 98.62 84 PHE A N 1
ATOM 671 C CA . PHE A 1 84 ? 7.402 10.609 -5.168 1 98.62 84 PHE A CA 1
ATOM 672 C C . PHE A 1 84 ? 8.773 10.305 -5.77 1 98.62 84 PHE A C 1
ATOM 674 O O . PHE A 1 84 ? 9.312 9.219 -5.578 1 98.62 84 PHE A O 1
ATOM 681 N N . PRO A 1 85 ? 9.391 11.234 -6.535 1 97.69 85 PRO A N 1
ATOM 682 C CA . PRO A 1 85 ? 10.594 10.984 -7.332 1 97.69 85 PRO A CA 1
ATOM 683 C C . PRO A 1 85 ? 11.836 10.781 -6.473 1 97.69 85 PRO A C 1
ATOM 685 O O . PRO A 1 85 ? 12.742 10.031 -6.855 1 97.69 85 PRO A O 1
ATOM 688 N N . ASP A 1 86 ? 11.898 11.469 -5.422 1 96.75 86 ASP A N 1
ATOM 689 C CA . ASP A 1 86 ? 13.07 11.359 -4.559 1 96.75 86 ASP A CA 1
ATOM 690 C C . ASP A 1 86 ? 12.742 11.773 -3.127 1 96.75 86 ASP A C 1
ATOM 692 O O . ASP A 1 86 ? 11.727 12.422 -2.881 1 96.75 86 ASP A O 1
ATOM 696 N N . ILE A 1 87 ? 13.617 11.359 -2.229 1 97.62 87 ILE A N 1
ATOM 697 C CA . ILE A 1 87 ? 13.375 11.508 -0.799 1 97.62 87 ILE A CA 1
ATOM 698 C C . ILE A 1 87 ? 13.25 12.984 -0.448 1 97.62 87 ILE A C 1
ATOM 700 O O . ILE A 1 87 ? 12.547 13.352 0.499 1 97.62 87 ILE A O 1
ATOM 704 N N . GLU A 1 88 ? 13.836 13.891 -1.251 1 97.94 88 GLU A N 1
ATOM 705 C CA . GLU A 1 88 ? 13.82 15.328 -0.985 1 97.94 88 GLU A CA 1
ATOM 706 C C . GLU A 1 88 ? 12.406 15.891 -1.066 1 97.94 88 GLU A C 1
ATOM 708 O O . GLU A 1 88 ? 12.07 16.844 -0.37 1 97.94 88 GLU A O 1
ATOM 713 N N . CYS A 1 89 ? 11.555 15.297 -1.933 1 98.19 89 CYS A N 1
ATOM 714 C CA . CYS A 1 89 ? 10.164 15.719 -1.972 1 98.19 89 CYS A CA 1
ATOM 715 C C . CYS A 1 89 ? 9.539 15.672 -0.581 1 98.19 89 CYS A C 1
ATOM 717 O O . CYS A 1 89 ? 8.922 16.641 -0.139 1 98.19 89 CYS A O 1
ATOM 719 N N . PHE A 1 90 ? 9.727 14.594 0.13 1 98.31 90 PHE A N 1
ATOM 720 C CA . PHE A 1 90 ? 9.141 14.422 1.455 1 98.31 90 PHE A CA 1
ATOM 721 C C . PHE A 1 90 ? 9.859 15.289 2.482 1 98.31 90 PHE A C 1
ATOM 723 O O . PHE A 1 90 ? 9.227 15.898 3.34 1 98.31 90 PHE A O 1
ATOM 730 N N . VAL A 1 91 ? 11.156 15.336 2.404 1 98.12 91 VAL A N 1
ATOM 731 C CA . VAL A 1 91 ? 11.953 16.141 3.334 1 98.12 91 VAL A CA 1
ATOM 732 C C . VAL A 1 91 ? 11.508 17.594 3.27 1 98.12 91 VAL A C 1
ATOM 734 O O . VAL A 1 91 ? 11.266 18.219 4.305 1 98.12 91 VAL A O 1
ATOM 737 N N . ARG A 1 92 ? 11.359 18.141 2.102 1 98.25 92 ARG A N 1
ATOM 738 C CA . ARG A 1 92 ? 10.969 19.531 1.921 1 98.25 92 ARG A CA 1
ATOM 739 C C . ARG A 1 92 ? 9.531 19.75 2.381 1 98.25 92 ARG A C 1
ATOM 741 O O . ARG A 1 92 ? 9.219 20.797 2.969 1 98.25 92 ARG A O 1
ATOM 748 N N . MET A 1 93 ? 8.68 18.812 2.113 1 98.25 93 MET A N 1
ATOM 749 C CA . MET A 1 93 ? 7.301 18.938 2.564 1 98.25 93 MET A CA 1
ATOM 750 C C . MET A 1 93 ? 7.234 19.031 4.086 1 98.25 93 MET A C 1
ATOM 752 O O . MET A 1 93 ? 6.562 19.906 4.633 1 98.25 93 MET A O 1
ATOM 756 N N . LYS A 1 94 ? 7.883 18.156 4.738 1 97.38 94 LYS A N 1
ATOM 757 C CA . LYS A 1 94 ? 7.871 18.125 6.199 1 97.38 94 LYS A CA 1
ATOM 758 C C . LYS A 1 94 ? 8.469 19.391 6.789 1 97.38 94 LYS A C 1
ATOM 760 O O . LYS A 1 94 ? 8.109 19.797 7.898 1 97.38 94 LYS A O 1
ATOM 765 N N . ALA A 1 95 ? 9.344 20.016 6.047 1 97.5 95 ALA A N 1
ATOM 766 C CA . ALA A 1 95 ? 10 21.234 6.516 1 97.5 95 ALA A CA 1
ATOM 767 C C . ALA A 1 95 ? 9.133 22.453 6.273 1 97.5 95 ALA A C 1
ATOM 769 O O . ALA A 1 95 ? 9.422 23.547 6.785 1 97.5 95 ALA A O 1
ATOM 770 N N . ASP A 1 96 ? 8.125 22.375 5.48 1 98.25 96 ASP A N 1
ATOM 771 C CA . ASP A 1 96 ? 7.223 23.484 5.207 1 98.25 96 ASP A CA 1
ATOM 772 C C . ASP A 1 96 ? 6.559 23.984 6.488 1 98.25 96 ASP A C 1
ATOM 774 O O . ASP A 1 96 ? 6.07 23.172 7.293 1 98.25 96 ASP A O 1
ATOM 778 N N . PRO A 1 97 ? 6.477 25.328 6.68 1 98 97 PRO A N 1
ATOM 779 C CA . PRO A 1 97 ? 5.84 25.859 7.887 1 98 97 PRO A CA 1
ATOM 780 C C . PRO A 1 97 ? 4.398 25.391 8.055 1 98 97 PRO A C 1
ATOM 782 O O . PRO A 1 97 ? 3.955 25.141 9.18 1 98 97 PRO A O 1
ATOM 785 N N . PHE A 1 98 ? 3.719 25.344 6.98 1 98.19 98 PHE A N 1
ATOM 786 C CA . PHE A 1 98 ? 2.338 24.875 7.062 1 98.19 98 PHE A CA 1
ATOM 787 C C . PHE A 1 98 ? 2.275 23.438 7.555 1 98.19 98 PHE A C 1
ATOM 789 O O . PHE A 1 98 ? 1.405 23.078 8.352 1 98.19 98 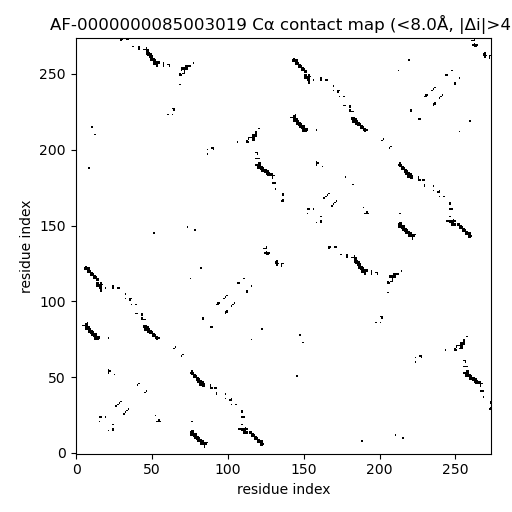PHE A O 1
ATOM 796 N N . PHE A 1 99 ? 3.104 22.547 7.141 1 98.12 99 PHE A N 1
ATOM 797 C CA . PHE A 1 99 ? 3.154 21.172 7.633 1 98.12 99 PHE A CA 1
ATOM 798 C C . PHE A 1 99 ? 3.395 21.156 9.133 1 98.12 99 PHE A C 1
ATOM 800 O O . PHE A 1 99 ? 2.645 20.516 9.875 1 98.12 99 PHE A O 1
ATOM 807 N N . LYS A 1 100 ? 4.422 21.859 9.57 1 97.44 100 LYS A N 1
ATOM 808 C CA . LYS A 1 100 ? 4.832 21.844 10.969 1 97.44 100 LYS A CA 1
ATOM 809 C C . LYS A 1 100 ? 3.727 22.375 11.875 1 97.44 100 LYS A C 1
ATOM 811 O O . LYS A 1 100 ? 3.527 21.875 12.977 1 97.44 100 LYS A O 1
ATOM 816 N N . GLN A 1 101 ? 2.973 23.281 11.352 1 97.81 101 GLN A N 1
ATOM 817 C CA . GLN A 1 101 ? 2.002 23.969 12.203 1 97.81 101 GLN A CA 1
ATOM 818 C C . GLN A 1 101 ? 0.641 23.281 12.141 1 97.81 101 GLN A C 1
ATOM 820 O O . GLN A 1 101 ? -0.079 23.234 13.141 1 97.81 101 GLN A O 1
ATOM 825 N N . MET A 1 102 ? 0.346 22.797 10.961 1 97.81 102 MET A N 1
ATOM 826 C CA . MET A 1 102 ? -1.039 22.375 10.773 1 97.81 102 MET A CA 1
ATOM 827 C C . MET A 1 102 ? -1.123 20.875 10.555 1 97.81 102 MET A C 1
ATOM 829 O O . MET A 1 102 ? -2.006 20.203 11.102 1 97.81 102 MET A O 1
ATOM 833 N N . VAL A 1 103 ? -0.232 20.25 9.75 1 97.81 103 VAL A N 1
ATOM 834 C CA . VAL A 1 103 ? -0.351 18.859 9.336 1 97.81 103 VAL A CA 1
ATOM 835 C C . VAL A 1 103 ? 0.231 17.953 10.414 1 97.81 103 VAL A C 1
ATOM 837 O O . VAL A 1 103 ? -0.42 17 10.844 1 97.81 103 VAL A O 1
ATOM 840 N N . GLY A 1 104 ? 1.442 18.203 10.859 1 96.88 104 GLY A N 1
ATOM 841 C CA . GLY A 1 104 ? 2.096 17.406 11.891 1 96.88 104 GLY A CA 1
ATOM 842 C C . GLY A 1 104 ? 1.236 17.219 13.125 1 96.88 104 GLY A C 1
ATOM 843 O O . GLY A 1 104 ? 0.876 16.078 13.461 1 96.88 104 GLY A O 1
ATOM 844 N N . PRO A 1 105 ? 0.799 18.344 13.773 1 97.81 105 PRO A N 1
ATOM 845 C CA . PRO A 1 105 ? -0.019 18.234 14.984 1 97.81 105 PRO A CA 1
ATOM 846 C C . PRO A 1 105 ? -1.355 17.531 14.727 1 97.81 105 PRO A C 1
ATOM 848 O O . PRO A 1 105 ? -1.91 16.906 15.625 1 97.81 105 PRO A O 1
ATOM 851 N N . ASP A 1 106 ? -1.846 17.594 13.57 1 98.25 106 ASP A N 1
ATOM 852 C CA . ASP A 1 106 ? -3.137 17 13.219 1 98.25 106 ASP A CA 1
ATOM 853 C C . ASP A 1 106 ? -3.094 15.477 13.328 1 98.25 106 ASP A C 1
ATOM 855 O O . ASP A 1 106 ? -4.113 14.844 13.602 1 98.25 106 ASP A O 1
ATOM 859 N N . HIS A 1 107 ? -1.899 14.828 13.055 1 98.06 107 HIS A N 1
ATOM 860 C CA . HIS A 1 107 ? -1.758 13.375 13.078 1 98.06 107 HIS A CA 1
ATOM 861 C C . HIS A 1 107 ? -2.188 12.812 14.43 1 98.06 107 HIS A C 1
ATOM 863 O O . HIS A 1 107 ? -2.709 11.695 14.5 1 98.06 107 HIS A O 1
ATOM 869 N N . GLU A 1 108 ? -2.078 13.625 15.5 1 97.19 108 GLU A N 1
ATOM 870 C CA . GLU A 1 108 ? -2.369 13.156 16.859 1 97.19 108 GLU A CA 1
ATOM 871 C C . GLU A 1 108 ? -3.873 13.125 17.125 1 97.19 108 GLU A C 1
ATOM 873 O O . GLU A 1 108 ? -4.324 12.547 18.109 1 97.19 108 GLU A O 1
ATOM 878 N N . LYS A 1 109 ? -4.605 13.648 16.266 1 98.06 109 LYS A N 1
ATOM 879 C CA . LYS A 1 109 ? -6.047 13.727 16.469 1 98.06 109 LYS A CA 1
ATOM 880 C C . LYS A 1 109 ? -6.734 12.445 16 1 98.06 109 LYS A C 1
ATOM 882 O O . LYS A 1 109 ? -7.859 12.148 16.406 1 98.06 109 LYS A O 1
ATOM 887 N N . PHE A 1 110 ? -6.141 11.688 15.172 1 98.5 110 PHE A N 1
ATOM 888 C CA . PHE A 1 110 ? -6.836 10.531 14.617 1 98.5 110 PHE A CA 1
ATOM 889 C C . PHE A 1 110 ? -5.957 9.289 14.664 1 98.5 110 PHE A C 1
ATOM 891 O O . PHE A 1 110 ? -6.453 8.164 14.578 1 98.5 110 PHE A O 1
ATOM 898 N N . ALA A 1 111 ? -4.652 9.438 14.75 1 98.25 111 ALA A N 1
ATOM 899 C CA . ALA A 1 111 ? -3.748 8.305 14.594 1 98.25 111 ALA A CA 1
ATOM 900 C C . ALA A 1 111 ? -3.062 7.961 15.914 1 98.25 111 ALA A C 1
ATOM 902 O O . ALA A 1 111 ? -2.818 8.844 16.734 1 98.25 111 ALA A O 1
ATOM 903 N N . ASP A 1 112 ? -2.781 6.68 16.156 1 98.38 112 ASP A N 1
ATOM 904 C CA . ASP A 1 112 ? -1.809 6.238 17.156 1 98.38 112 ASP A CA 1
ATOM 905 C C . ASP A 1 112 ? -0.39 6.281 16.594 1 98.38 112 ASP A C 1
ATOM 907 O O . ASP A 1 112 ? 0.107 5.285 16.062 1 98.38 112 ASP A O 1
ATOM 911 N N . THR A 1 113 ? 0.237 7.406 16.719 1 97.38 113 THR A N 1
ATOM 912 C CA . THR A 1 113 ? 1.53 7.641 16.094 1 97.38 113 THR A CA 1
ATOM 913 C C . THR A 1 113 ? 2.621 6.82 16.766 1 97.38 113 THR A C 1
ATOM 915 O O . THR A 1 113 ? 3.705 6.637 16.203 1 97.38 113 THR A O 1
ATOM 918 N N . LYS A 1 114 ? 2.369 6.266 17.906 1 97.12 114 LYS A N 1
ATOM 919 C CA . LYS A 1 114 ? 3.359 5.48 18.625 1 97.12 114 LYS A CA 1
ATOM 920 C C . LYS A 1 114 ? 3.375 4.031 18.141 1 97.12 114 LYS A C 1
ATOM 922 O O . LYS A 1 114 ? 4.379 3.33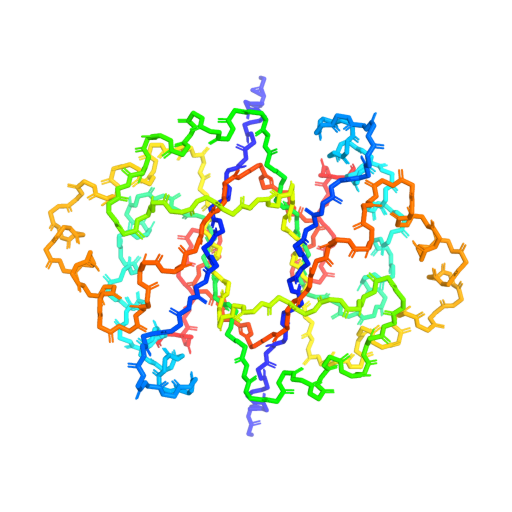4 18.297 1 97.12 114 LYS A O 1
ATOM 927 N N . ARG A 1 115 ? 2.256 3.627 17.578 1 97.69 115 ARG A N 1
ATOM 928 C CA . ARG A 1 115 ? 2.152 2.236 17.141 1 97.69 115 ARG A CA 1
ATOM 929 C C . ARG A 1 115 ? 2.279 2.121 15.633 1 97.69 115 ARG A C 1
ATOM 931 O O . ARG A 1 115 ? 2.684 1.076 15.117 1 97.69 115 ARG A O 1
ATOM 938 N N . SER A 1 116 ? 1.886 3.16 14.906 1 98.5 116 SER A N 1
ATOM 939 C CA . SER A 1 116 ? 1.933 3.129 13.445 1 98.5 116 SER A CA 1
ATOM 940 C C . SER A 1 116 ? 3.361 2.957 12.945 1 98.5 116 SER A C 1
ATOM 942 O O . SER A 1 116 ? 4.316 3.357 13.617 1 98.5 116 SER A O 1
ATOM 944 N N . GLN A 1 117 ? 3.498 2.271 11.812 1 98.44 117 GLN A N 1
ATOM 945 C CA . GLN A 1 117 ? 4.801 1.97 11.227 1 98.44 117 GLN A CA 1
ATOM 946 C C . GLN A 1 117 ? 4.895 2.482 9.797 1 98.44 117 GLN A C 1
ATOM 948 O O . GLN A 1 117 ? 3.879 2.795 9.172 1 98.44 117 GLN A O 1
ATOM 953 N N . MET A 1 118 ? 6.074 2.549 9.312 1 98.31 118 MET A N 1
ATOM 954 C CA . MET A 1 118 ? 6.281 2.955 7.93 1 98.31 118 MET A CA 1
ATOM 955 C C . MET A 1 118 ? 7.375 2.117 7.273 1 98.31 118 MET A C 1
ATOM 957 O O . MET A 1 118 ? 8.219 1.538 7.961 1 98.31 118 MET A O 1
ATOM 961 N N . MET A 1 119 ? 7.344 2.045 6.023 1 98.25 119 MET A N 1
ATOM 962 C CA . MET A 1 119 ? 8.383 1.464 5.172 1 98.25 119 MET A CA 1
ATOM 963 C C . MET A 1 119 ? 8.523 2.252 3.875 1 98.25 119 MET A C 1
ATOM 965 O O . MET A 1 119 ? 7.551 2.824 3.379 1 98.25 119 MET A O 1
ATOM 969 N N . ILE A 1 120 ? 9.742 2.293 3.365 1 98.5 120 ILE A N 1
ATOM 970 C CA . ILE A 1 120 ? 9.984 2.996 2.111 1 98.5 120 ILE A CA 1
ATOM 971 C C . ILE A 1 120 ? 10.742 2.086 1.146 1 98.5 120 ILE A C 1
ATOM 973 O O . ILE A 1 120 ? 11.633 1.337 1.559 1 98.5 120 ILE A O 1
ATOM 977 N N . GLY A 1 121 ? 10.375 2.137 -0.114 1 98 121 GLY A N 1
ATOM 978 C CA . GLY A 1 121 ? 11.008 1.285 -1.111 1 98 121 GLY A CA 1
ATOM 979 C C . GLY A 1 121 ? 10.82 1.79 -2.529 1 98 121 GLY A C 1
ATOM 980 O O . GLY A 1 121 ? 10.281 2.879 -2.74 1 98 121 GLY A O 1
ATOM 981 N N . TRP A 1 122 ? 11.391 1.002 -3.477 1 97.75 122 TRP A N 1
ATOM 982 C CA . TRP A 1 122 ? 11.227 1.288 -4.898 1 97.75 122 TRP A CA 1
ATOM 983 C C . TRP A 1 122 ? 9.836 0.896 -5.375 1 97.75 122 TRP A C 1
ATOM 985 O O . TRP A 1 122 ? 9.367 -0.215 -5.109 1 97.75 122 TRP A O 1
ATOM 995 N N . PHE A 1 123 ? 9.25 1.879 -6.055 1 97.88 123 PHE A N 1
ATOM 996 C CA . PHE A 1 123 ? 7.875 1.72 -6.516 1 97.88 123 PHE A CA 1
ATOM 997 C C . PHE A 1 123 ? 7.84 1.186 -7.941 1 97.88 123 PHE A C 1
ATOM 999 O O . PHE A 1 123 ? 8.523 1.71 -8.82 1 97.88 123 PHE A O 1
ATOM 1006 N N . SER A 1 124 ? 7.043 0.106 -8.156 1 97.31 124 SER A N 1
ATOM 1007 C CA . SER A 1 124 ? 6.82 -0.46 -9.484 1 97.31 124 SER A CA 1
ATOM 1008 C C . SER A 1 124 ? 5.332 -0.572 -9.797 1 97.31 124 SER A C 1
ATOM 1010 O O . SER A 1 124 ? 4.664 -1.497 -9.328 1 97.31 124 SER A O 1
ATOM 1012 N N . PRO A 1 125 ? 4.82 0.408 -10.516 1 97 125 PRO A N 1
ATOM 1013 C CA . PRO A 1 125 ? 3.447 0.245 -11 1 97 125 PRO A CA 1
ATOM 1014 C C . PRO A 1 125 ? 3.332 -0.8 -12.109 1 97 125 PRO A C 1
ATOM 1016 O O . PRO A 1 125 ? 4.039 -0.714 -13.117 1 97 125 PRO A O 1
ATOM 1019 N N . LEU A 1 126 ? 2.51 -1.797 -11.945 1 97.75 126 LEU A N 1
ATOM 1020 C CA . LEU A 1 126 ? 2.418 -2.898 -12.898 1 97.75 126 LEU A CA 1
ATOM 1021 C C . LEU A 1 126 ? 1.115 -2.826 -13.688 1 97.75 126 LEU A C 1
ATOM 1023 O O . LEU A 1 126 ? 1.034 -3.336 -14.805 1 97.75 126 LEU A O 1
ATOM 1027 N N . MET A 1 127 ? 0.052 -2.314 -13.102 1 97.19 127 MET A N 1
ATOM 1028 C CA . MET A 1 127 ? -1.244 -2.105 -13.734 1 97.19 127 MET A CA 1
ATOM 1029 C C . MET A 1 127 ? -1.858 -0.78 -13.305 1 97.19 127 MET A C 1
ATOM 1031 O O . MET A 1 127 ? -1.856 -0.45 -12.117 1 97.19 127 MET A O 1
ATOM 1035 N N . MET A 1 128 ? -2.352 -0.022 -14.273 1 95 128 MET A N 1
ATOM 1036 C CA . MET A 1 128 ? -3.059 1.235 -14.047 1 95 128 MET A CA 1
ATOM 1037 C C . MET A 1 128 ? -4.32 1.308 -14.898 1 95 128 MET A C 1
ATOM 1039 O O . MET A 1 128 ? -4.262 1.137 -16.125 1 95 128 MET A O 1
ATOM 1043 N N . ASP A 1 129 ? -5.426 1.536 -14.211 1 93.94 129 ASP A N 1
ATOM 1044 C CA . ASP A 1 129 ? -6.723 1.67 -14.867 1 93.94 129 ASP A CA 1
ATOM 1045 C C . ASP A 1 129 ? -7.035 0.446 -15.727 1 93.94 129 ASP A C 1
ATOM 1047 O O . ASP A 1 129 ? -7.426 0.581 -16.891 1 93.94 129 ASP A O 1
ATOM 1051 N N . GLY A 1 130 ? -6.707 -0.67 -15.203 1 95.31 130 GLY A N 1
ATOM 1052 C CA . GLY A 1 130 ? -7.078 -1.932 -15.828 1 95.31 130 GLY A CA 1
ATOM 1053 C C . GLY A 1 130 ? -6.125 -2.355 -16.922 1 95.31 130 GLY A C 1
ATOM 1054 O O . GLY A 1 130 ? -6.348 -3.365 -17.594 1 95.31 130 GLY A O 1
ATOM 1055 N N . LYS A 1 131 ? -5.105 -1.546 -17.156 1 94.69 131 LYS A N 1
ATOM 1056 C CA . 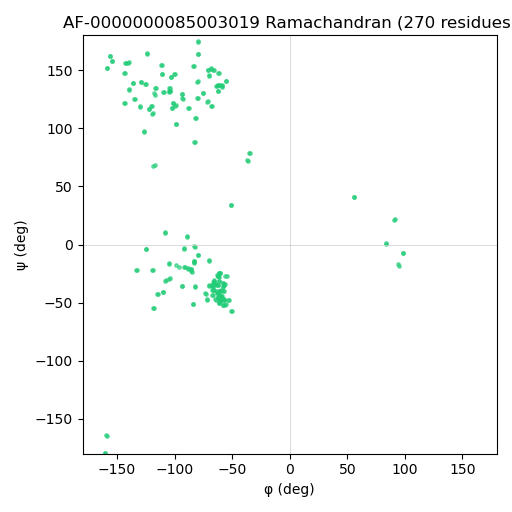LYS A 1 131 ? -4.145 -1.855 -18.203 1 94.69 131 LYS A CA 1
ATOM 1057 C C . LYS A 1 131 ? -2.756 -2.105 -17.625 1 94.69 131 LYS A C 1
ATOM 1059 O O . LYS A 1 131 ? -2.303 -1.369 -16.75 1 94.69 131 LYS A O 1
ATOM 1064 N N . LEU A 1 132 ? -2.137 -3.129 -18.078 1 95.44 132 LEU A N 1
ATOM 1065 C CA . LEU A 1 132 ? -0.774 -3.42 -17.656 1 95.44 132 LEU A CA 1
ATOM 1066 C C . LEU A 1 132 ? 0.184 -2.318 -18.094 1 95.44 132 LEU A C 1
ATOM 1068 O O . LEU A 1 132 ? 0.068 -1.799 -19.203 1 95.44 132 LEU A O 1
ATOM 1072 N N . VAL A 1 133 ? 1.024 -1.955 -17.203 1 91.06 133 VAL A N 1
ATOM 1073 C CA . VAL A 1 133 ? 2.047 -0.962 -17.516 1 91.06 133 VAL A CA 1
ATOM 1074 C C . VAL A 1 133 ? 3.201 -1.628 -18.266 1 91.06 133 VAL A C 1
ATOM 1076 O O . VAL A 1 133 ? 3.756 -2.627 -17.797 1 91.06 133 VAL A O 1
ATOM 1079 N N . GLN A 1 134 ? 3.535 -1.066 -19.422 1 79.75 134 GLN A N 1
ATOM 1080 C CA . GLN A 1 134 ? 4.59 -1.616 -20.266 1 79.75 134 GLN A CA 1
ATOM 1081 C C . GLN A 1 134 ? 5.973 -1.204 -19.766 1 79.75 134 GLN A C 1
ATOM 1083 O O . GLN A 1 134 ? 6.16 -0.071 -19.312 1 79.75 134 GLN A O 1
ATOM 1088 N N . GLY A 1 135 ? 7.023 -2.053 -19.766 1 69.38 135 GLY A N 1
ATOM 1089 C CA . GLY A 1 135 ? 8.406 -1.72 -19.453 1 69.38 135 GLY A CA 1
ATOM 1090 C C . GLY A 1 135 ? 8.773 -1.982 -18.016 1 69.38 135 GLY A C 1
ATOM 1091 O O . GLY A 1 135 ? 9.93 -1.833 -17.625 1 69.38 135 GLY A O 1
ATOM 1092 N N . ASN A 1 136 ? 7.77 -2.094 -17.219 1 61.41 136 ASN A N 1
ATOM 1093 C CA . ASN A 1 136 ? 8.102 -2.428 -15.844 1 61.41 136 ASN A CA 1
ATOM 1094 C C . ASN A 1 136 ? 8.086 -3.938 -15.617 1 61.41 136 ASN A C 1
ATOM 1096 O O . ASN A 1 136 ? 8.195 -4.395 -14.477 1 61.41 136 ASN A O 1
ATOM 1100 N N . MET A 1 137 ? 7.727 -4.652 -16.625 1 56.31 137 MET A N 1
ATOM 1101 C CA . MET A 1 137 ? 7.785 -6.113 -16.609 1 56.31 137 MET A CA 1
ATOM 1102 C C . MET A 1 137 ? 8.805 -6.621 -17.625 1 56.31 137 MET A C 1
ATOM 1104 O O . MET A 1 137 ? 9.094 -5.949 -18.609 1 56.31 137 MET A O 1
ATOM 1108 N N . MET B 1 1 ? -28.719 6.531 -10.078 1 23.11 1 MET B N 1
ATOM 1109 C CA . MET B 1 1 ? -28.078 6.418 -8.766 1 23.11 1 MET B CA 1
ATOM 1110 C C . MET B 1 1 ? -26.641 5.93 -8.891 1 23.11 1 MET B C 1
ATOM 1112 O O . MET B 1 1 ? -26.406 4.844 -9.422 1 23.11 1 MET B O 1
ATOM 1116 N N . GLU B 1 2 ? -25.719 6.586 -9.359 1 33.53 2 GLU B N 1
ATOM 1117 C CA . GLU B 1 2 ? -24.359 6.199 -9.727 1 33.53 2 GLU B CA 1
ATOM 1118 C C . GLU B 1 2 ? -23.812 5.152 -8.766 1 33.53 2 GLU B C 1
ATOM 1120 O O . GLU B 1 2 ? -23.797 5.359 -7.547 1 33.53 2 GLU B O 1
ATOM 1125 N N . SER B 1 3 ? -24.078 4.035 -8.812 1 39.06 3 SER B N 1
ATOM 1126 C CA . SER B 1 3 ? -23.859 2.939 -7.871 1 39.06 3 SER B CA 1
ATOM 1127 C C . SER B 1 3 ? -22.531 3.086 -7.156 1 39.06 3 SER B C 1
ATOM 1129 O O . SER B 1 3 ? -21.469 3.156 -7.797 1 39.06 3 SER B O 1
ATOM 1131 N N . ASN B 1 4 ? -22.219 3.992 -6.199 1 50.03 4 ASN B N 1
ATOM 1132 C CA . ASN B 1 4 ? -21.109 4.602 -5.461 1 50.03 4 ASN B CA 1
ATOM 1133 C C . ASN B 1 4 ? -20.188 3.545 -4.852 1 50.03 4 ASN B C 1
ATOM 1135 O O . ASN B 1 4 ? -20.141 3.395 -3.631 1 50.03 4 ASN B O 1
ATOM 1139 N N . ASN B 1 5 ? -20 2.395 -5.535 1 69.44 5 ASN B N 1
ATOM 1140 C CA . ASN B 1 5 ? -19.344 1.243 -4.922 1 69.44 5 ASN B CA 1
ATOM 1141 C C . ASN B 1 5 ? -17.875 1.516 -4.648 1 69.44 5 ASN B C 1
ATOM 1143 O O . ASN B 1 5 ? -17.141 1.945 -5.543 1 69.44 5 ASN B O 1
ATOM 1147 N N . LYS B 1 6 ? -17.609 1.433 -3.381 1 89.5 6 LYS B N 1
ATOM 1148 C CA . LYS B 1 6 ? -16.234 1.604 -2.934 1 89.5 6 LYS B CA 1
ATOM 1149 C C . LYS B 1 6 ? -15.32 0.521 -3.514 1 89.5 6 LYS B C 1
ATOM 1151 O O . LYS B 1 6 ? -15.719 -0.64 -3.617 1 89.5 6 LYS B O 1
ATOM 1156 N N . LEU B 1 7 ? -14.227 0.888 -4.047 1 97.38 7 LEU B N 1
ATOM 1157 C CA . LEU B 1 7 ? -13.227 -0.071 -4.508 1 97.38 7 LEU B CA 1
ATOM 1158 C C . LEU B 1 7 ? -12.547 -0.754 -3.33 1 97.38 7 LEU B C 1
ATOM 1160 O O . LEU B 1 7 ? -12.484 -0.196 -2.232 1 97.38 7 LEU B O 1
ATOM 1164 N N . LEU B 1 8 ? -12.117 -2.008 -3.566 1 98.31 8 LEU B N 1
ATOM 1165 C CA . LEU B 1 8 ? -11.328 -2.742 -2.582 1 98.31 8 LEU B CA 1
ATOM 1166 C C . LEU B 1 8 ? -9.844 -2.688 -2.922 1 98.31 8 LEU B C 1
ATOM 1168 O O . LEU B 1 8 ? -9.477 -2.611 -4.098 1 98.31 8 LEU B O 1
ATOM 1172 N N . CYS B 1 9 ? -9.078 -2.684 -1.907 1 98.81 9 CYS B N 1
ATOM 1173 C CA . CYS B 1 9 ? -7.637 -2.869 -2.059 1 98.81 9 CYS B CA 1
ATOM 1174 C C . CYS B 1 9 ? -7.125 -3.947 -1.109 1 98.81 9 CYS B C 1
ATOM 1176 O O . CYS B 1 9 ? -7.305 -3.848 0.105 1 98.81 9 CYS B O 1
ATOM 1178 N N . LEU B 1 10 ? -6.562 -4.992 -1.709 1 98.75 10 LEU B N 1
ATOM 1179 C CA . LEU B 1 10 ? -5.781 -5.957 -0.941 1 98.75 10 LEU B CA 1
ATOM 1180 C C . LEU B 1 10 ? -4.32 -5.531 -0.86 1 98.75 10 LEU B C 1
ATOM 1182 O O . LEU B 1 10 ? -3.67 -5.332 -1.888 1 98.75 10 LEU B O 1
ATOM 1186 N N . SER B 1 11 ? -3.857 -5.273 0.367 1 98.75 11 SER B N 1
ATOM 1187 C CA . SER B 1 11 ? -2.443 -5.016 0.624 1 98.75 11 SER B CA 1
ATOM 1188 C C . SER B 1 11 ? -1.741 -6.266 1.149 1 98.75 11 SER B C 1
ATOM 1190 O O . SER B 1 11 ? -2.131 -6.816 2.182 1 98.75 11 SER B O 1
ATOM 1192 N N . ILE B 1 12 ? -0.749 -6.715 0.429 1 98.81 12 ILE B N 1
ATOM 1193 C CA . ILE B 1 12 ? 0.08 -7.836 0.859 1 98.81 12 ILE B CA 1
ATOM 1194 C C . ILE B 1 12 ? 1.413 -7.316 1.394 1 98.81 12 ILE B C 1
ATOM 1196 O O . ILE B 1 12 ? 2.154 -6.637 0.678 1 98.81 12 ILE B O 1
ATOM 1200 N N . LEU B 1 13 ? 1.649 -7.574 2.635 1 98.81 13 LEU B N 1
ATOM 1201 C CA . LEU B 1 13 ? 2.895 -7.23 3.312 1 98.81 13 LEU B CA 1
ATOM 1202 C C . LEU B 1 13 ? 3.824 -8.438 3.391 1 98.81 13 LEU B C 1
ATOM 1204 O O . LEU B 1 13 ? 3.641 -9.312 4.238 1 98.81 13 LEU B O 1
ATOM 1208 N N . GLY B 1 14 ? 4.828 -8.398 2.514 1 98.62 14 GLY B N 1
ATOM 1209 C CA . GLY B 1 14 ? 5.559 -9.625 2.227 1 98.62 14 GLY B CA 1
ATOM 1210 C C . GLY B 1 14 ? 6.914 -9.688 2.904 1 98.62 14 GLY B C 1
ATOM 1211 O O . GLY B 1 14 ? 7.598 -8.664 3.021 1 98.62 14 GLY B O 1
ATOM 1212 N N . PHE B 1 15 ? 7.273 -10.883 3.314 1 98.62 15 PHE B N 1
ATOM 1213 C CA . PHE B 1 15 ? 8.641 -11.258 3.648 1 98.62 15 PHE B CA 1
ATOM 1214 C C . PHE B 1 15 ? 9.258 -12.109 2.545 1 98.62 15 PHE B C 1
ATOM 1216 O O . PHE B 1 15 ? 8.594 -12.984 1.983 1 98.62 15 PHE B O 1
ATOM 1223 N N . LYS B 1 16 ? 10.43 -11.766 2.219 1 98.56 16 LYS B N 1
ATOM 1224 C CA . LYS B 1 16 ? 11.117 -12.602 1.236 1 98.56 16 LYS B CA 1
ATOM 1225 C C . LYS B 1 16 ? 11.445 -13.977 1.812 1 98.56 16 LYS B C 1
ATOM 1227 O O . LYS B 1 16 ? 11.578 -14.133 3.027 1 98.56 16 LYS B O 1
ATOM 1232 N N . LYS B 1 17 ? 11.516 -14.992 0.924 1 98.12 17 LYS B N 1
ATOM 1233 C CA . LYS B 1 17 ? 11.977 -16.328 1.299 1 98.12 17 LYS B CA 1
ATOM 1234 C C . LYS B 1 17 ? 13.359 -16.281 1.938 1 98.12 17 LYS B C 1
ATOM 1236 O O . LYS B 1 17 ? 14.227 -15.523 1.491 1 98.12 17 LYS B O 1
ATOM 1241 N N . GLN B 1 18 ? 13.523 -17.125 2.994 1 97.25 18 GLN B N 1
ATOM 1242 C CA . GLN B 1 18 ? 14.828 -17.188 3.643 1 97.25 18 GLN B CA 1
ATOM 1243 C C . GLN B 1 18 ? 15.914 -17.594 2.656 1 97.25 18 GLN B C 1
ATOM 1245 O O . GLN B 1 18 ? 15.695 -18.484 1.828 1 97.25 18 GLN B O 1
ATOM 1250 N N . GLY B 1 19 ? 17.047 -16.922 2.734 1 97.31 19 GLY B N 1
ATOM 1251 C CA . GLY B 1 19 ? 18.203 -17.344 1.963 1 97.31 19 GLY B CA 1
ATOM 1252 C C . GLY B 1 19 ? 18.375 -16.562 0.673 1 97.31 19 GLY B C 1
ATOM 1253 O O . GLY B 1 19 ? 19.375 -16.734 -0.031 1 97.31 19 GLY B O 1
ATOM 1254 N N . ILE B 1 20 ? 17.469 -15.75 0.305 1 97.31 20 ILE B N 1
ATOM 1255 C CA . ILE B 1 20 ? 17.672 -14.953 -0.896 1 97.31 20 ILE B CA 1
ATOM 1256 C C . ILE B 1 20 ? 17.844 -13.484 -0.514 1 97.31 20 ILE B C 1
ATOM 1258 O O . ILE B 1 20 ? 17.359 -13.039 0.53 1 97.31 20 ILE B O 1
ATOM 1262 N N . SER B 1 21 ? 18.516 -12.758 -1.343 1 96.94 21 SER B N 1
ATOM 1263 C CA . SER B 1 21 ? 18.75 -11.344 -1.091 1 96.94 21 SER B CA 1
ATOM 1264 C C . SER B 1 21 ? 17.531 -10.508 -1.456 1 96.94 21 SER B C 1
ATOM 1266 O O . SER B 1 21 ? 16.641 -10.969 -2.178 1 96.94 21 SER B O 1
ATOM 1268 N N . THR B 1 22 ? 17.547 -9.32 -0.953 1 95.88 22 THR B N 1
ATOM 1269 C CA . THR B 1 22 ? 16.484 -8.375 -1.286 1 95.88 22 THR B CA 1
ATOM 1270 C C . THR B 1 22 ? 16.438 -8.117 -2.791 1 95.88 22 THR B C 1
ATOM 1272 O O . THR B 1 22 ? 15.352 -8.023 -3.377 1 95.88 22 THR B O 1
ATOM 1275 N N . GLU B 1 23 ? 17.578 -8.031 -3.369 1 96.12 23 GLU B N 1
ATOM 1276 C CA . GLU B 1 23 ? 17.656 -7.781 -4.805 1 96.12 23 GLU B CA 1
ATOM 1277 C C . GLU B 1 23 ? 17.125 -8.969 -5.602 1 96.12 23 GLU B C 1
ATOM 1279 O O . GLU B 1 23 ? 16.406 -8.789 -6.586 1 96.12 23 GLU B O 1
ATOM 1284 N N . GLU B 1 24 ? 17.484 -10.148 -5.223 1 97.62 24 GLU B N 1
ATOM 1285 C CA . GLU B 1 24 ? 16.969 -11.352 -5.871 1 97.62 24 GLU B CA 1
ATOM 1286 C C . GLU B 1 24 ? 15.445 -11.445 -5.734 1 97.62 24 GLU B C 1
ATOM 1288 O O . GLU B 1 24 ? 14.75 -11.773 -6.695 1 97.62 24 GLU B O 1
ATOM 1293 N N . TYR B 1 25 ? 15.023 -11.188 -4.551 1 98.31 25 TYR B N 1
ATOM 1294 C CA . TYR B 1 25 ? 13.586 -11.188 -4.266 1 98.31 25 TYR B CA 1
ATOM 1295 C C . TYR B 1 25 ? 12.852 -10.227 -5.188 1 98.31 25 TYR B C 1
ATOM 1297 O O . TYR B 1 25 ? 11.906 -10.625 -5.879 1 98.31 25 TYR B O 1
ATOM 1305 N N . ARG B 1 26 ? 13.289 -9.039 -5.262 1 97.44 26 ARG B N 1
ATOM 1306 C CA . ARG B 1 26 ? 12.672 -8.008 -6.102 1 97.44 26 ARG B CA 1
ATOM 1307 C C . ARG B 1 26 ? 12.727 -8.406 -7.574 1 97.44 26 ARG B C 1
ATOM 1309 O O . ARG B 1 26 ? 11.719 -8.336 -8.281 1 97.44 26 ARG B O 1
ATOM 1316 N N . SER B 1 27 ? 13.914 -8.781 -8.039 1 97.06 27 SER B N 1
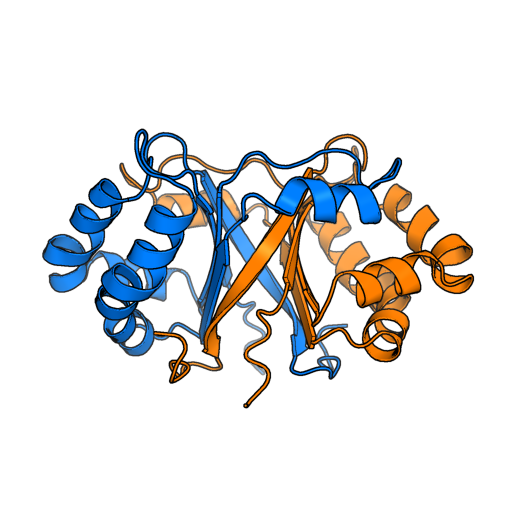ATOM 1317 C CA . SER B 1 27 ? 14.078 -9.164 -9.438 1 97.06 27 SER B CA 1
ATOM 1318 C C . SER B 1 27 ? 13.141 -10.312 -9.812 1 97.06 27 SER B C 1
ATOM 1320 O O . SER B 1 27 ? 12.492 -10.266 -10.859 1 97.06 27 SER B O 1
ATOM 1322 N N . TYR B 1 28 ? 13.086 -11.328 -9.016 1 98.12 28 TYR B N 1
ATOM 1323 C CA . TYR B 1 28 ? 12.227 -12.477 -9.297 1 98.12 28 TYR B CA 1
ATOM 1324 C C . TYR B 1 28 ? 10.766 -12.055 -9.367 1 98.12 28 TYR B C 1
ATOM 1326 O O . TYR B 1 28 ? 10.047 -12.453 -10.289 1 98.12 28 TYR B O 1
ATOM 1334 N N . MET B 1 29 ? 10.352 -11.289 -8.383 1 98.06 29 MET B N 1
ATOM 1335 C CA . MET B 1 29 ? 8.953 -10.859 -8.32 1 98.06 29 MET B CA 1
ATOM 1336 C C . MET B 1 29 ? 8.586 -10.031 -9.547 1 98.06 29 MET B C 1
ATOM 1338 O O . MET B 1 29 ? 7.512 -10.211 -10.125 1 98.06 29 MET B O 1
ATOM 1342 N N . LEU B 1 30 ? 9.453 -9.18 -9.992 1 97.19 30 LEU B N 1
ATOM 1343 C CA . LEU B 1 30 ? 9.125 -8.266 -11.086 1 97.19 30 LEU B CA 1
ATOM 1344 C C . LEU B 1 30 ? 9.289 -8.953 -12.43 1 97.19 30 LEU B C 1
ATOM 1346 O O . LEU B 1 30 ? 8.477 -8.75 -13.336 1 97.19 30 LEU B O 1
ATOM 1350 N N . ASN B 1 31 ? 10.266 -9.797 -12.531 1 96.94 31 ASN B N 1
ATOM 1351 C CA . ASN B 1 31 ? 10.648 -10.273 -13.859 1 96.94 31 ASN B CA 1
ATOM 1352 C C . ASN B 1 31 ? 10.172 -11.695 -14.102 1 96.94 31 ASN B C 1
ATOM 1354 O O . ASN B 1 31 ? 10.156 -12.164 -15.242 1 96.94 31 ASN B O 1
ATOM 1358 N N . VAL B 1 32 ? 9.805 -12.414 -13.117 1 97.31 32 VAL B N 1
ATOM 1359 C CA . VAL B 1 32 ? 9.352 -13.797 -13.281 1 97.31 32 VAL B CA 1
ATOM 1360 C C . VAL B 1 32 ? 7.906 -13.922 -12.805 1 97.31 32 VAL B C 1
ATOM 1362 O O . VAL B 1 32 ? 7.023 -14.312 -13.57 1 97.31 32 VAL B O 1
ATOM 1365 N N . HIS B 1 33 ? 7.617 -13.531 -11.602 1 98.06 33 HIS B N 1
ATOM 1366 C CA . HIS B 1 33 ? 6.305 -13.75 -11.008 1 98.06 33 HIS B CA 1
ATOM 1367 C C . HIS B 1 33 ? 5.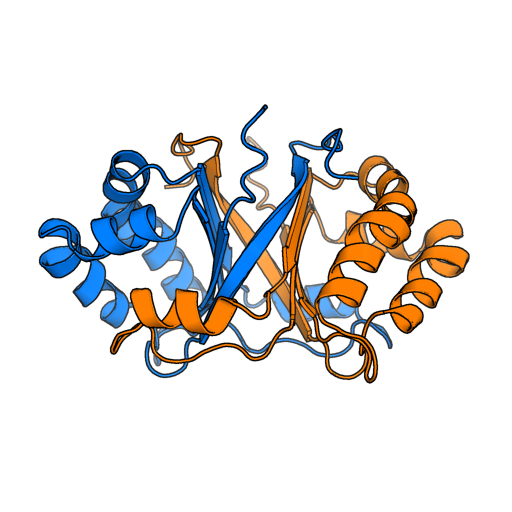254 -12.844 -11.641 1 98.06 33 HIS B C 1
ATOM 1369 O O . HIS B 1 33 ? 4.164 -13.305 -11.992 1 98.06 33 HIS B O 1
ATOM 1375 N N . ALA B 1 34 ? 5.59 -11.539 -11.773 1 97.56 34 ALA B N 1
ATOM 1376 C CA . ALA B 1 34 ? 4.605 -10.578 -12.258 1 97.56 34 ALA B CA 1
ATOM 1377 C C . ALA B 1 34 ? 4.113 -10.953 -13.656 1 97.56 34 ALA B C 1
ATOM 1379 O O . ALA B 1 34 ? 2.906 -10.992 -13.898 1 97.56 34 ALA B O 1
ATOM 1380 N N . PRO B 1 35 ? 5.008 -11.266 -14.594 1 96.06 35 PRO B N 1
ATOM 1381 C CA . PRO B 1 35 ? 4.512 -11.695 -15.906 1 96.06 35 PRO B CA 1
ATOM 1382 C C . PRO B 1 35 ? 3.607 -12.922 -15.82 1 96.06 35 PRO B C 1
ATOM 1384 O O . PRO B 1 35 ? 2.66 -13.047 -16.609 1 96.06 35 PRO B O 1
ATOM 1387 N N . LEU B 1 36 ? 3.895 -13.781 -14.883 1 95.56 36 LEU B N 1
ATOM 1388 C CA . LEU B 1 36 ? 3.109 -15 -14.695 1 95.56 36 LEU B CA 1
ATOM 1389 C C . LEU B 1 36 ? 1.677 -14.664 -14.297 1 95.56 36 LEU B C 1
ATOM 1391 O O . LEU B 1 36 ? 0.736 -15.344 -14.719 1 95.56 36 LEU B O 1
ATOM 1395 N N . VAL B 1 37 ? 1.457 -13.594 -13.508 1 97.06 37 VAL B N 1
ATOM 1396 C CA . VAL B 1 37 ? 0.166 -13.273 -12.914 1 97.06 37 VAL B CA 1
ATOM 1397 C C . VAL B 1 37 ? -0.563 -12.25 -13.781 1 97.06 37 VAL B C 1
ATOM 1399 O O . VAL B 1 37 ? -1.788 -12.125 -13.711 1 97.06 37 VAL B O 1
ATOM 1402 N N . ALA B 1 38 ? 0.117 -11.539 -14.625 1 96.06 38 ALA B N 1
ATOM 1403 C CA . ALA B 1 38 ? -0.35 -10.328 -15.281 1 96.06 38 ALA B CA 1
ATOM 1404 C C . ALA B 1 38 ? -1.606 -10.594 -16.109 1 96.06 38 ALA B C 1
ATOM 1406 O O . ALA B 1 38 ? -2.578 -9.836 -16.031 1 96.06 38 ALA B O 1
ATOM 1407 N N . GLN B 1 39 ? -1.593 -11.625 -16.812 1 91.44 39 GLN B N 1
ATOM 1408 C CA . GLN B 1 39 ? -2.732 -11.906 -17.672 1 91.44 39 GLN B CA 1
ATOM 1409 C C . GLN B 1 39 ? -3.984 -12.211 -16.859 1 91.44 39 GLN B C 1
ATOM 1411 O O . GLN B 1 39 ? -5.094 -11.859 -17.266 1 91.44 39 GLN B O 1
ATOM 1416 N N . LEU B 1 40 ? -3.824 -12.891 -15.727 1 97.31 40 LEU B N 1
ATOM 1417 C CA . LEU B 1 40 ? -4.961 -13.188 -14.867 1 97.31 40 LEU B CA 1
ATOM 1418 C C . LEU B 1 40 ? -5.551 -11.914 -14.281 1 97.31 40 LEU B C 1
ATOM 1420 O O . LEU B 1 40 ? -6.773 -11.773 -14.18 1 97.31 40 LEU B O 1
ATOM 1424 N N . MET B 1 41 ? -4.68 -10.961 -13.898 1 97.25 41 MET B N 1
ATOM 1425 C CA . MET B 1 41 ? -5.148 -9.695 -13.344 1 97.25 41 MET B CA 1
ATOM 1426 C C . MET B 1 41 ? -6.047 -8.961 -14.336 1 97.25 41 MET B C 1
ATOM 1428 O O . MET B 1 41 ? -7.105 -8.453 -13.969 1 97.25 41 MET B O 1
ATOM 1432 N N . GLU B 1 42 ? -5.641 -8.922 -15.578 1 95.12 42 GLU B N 1
ATOM 1433 C CA . GLU B 1 42 ? -6.445 -8.297 -16.625 1 95.12 42 GLU B CA 1
ATOM 1434 C C . GLU B 1 42 ? -7.75 -9.047 -16.844 1 95.12 42 GLU B C 1
ATOM 1436 O O . GLU B 1 42 ? -8.82 -8.445 -16.906 1 95.12 42 GLU B O 1
ATOM 1441 N N . LYS B 1 43 ? -7.621 -10.352 -16.938 1 96.88 43 LYS B N 1
ATOM 1442 C CA . LYS B 1 43 ? -8.773 -11.211 -17.203 1 96.88 43 LYS B CA 1
ATOM 1443 C C . LYS B 1 43 ? -9.852 -11.023 -16.156 1 96.88 43 LYS B C 1
ATOM 1445 O O . LYS B 1 43 ? -11.047 -11.016 -16.469 1 96.88 43 LYS B O 1
ATOM 1450 N N . TYR B 1 44 ? -9.484 -10.773 -14.898 1 98.19 44 TYR B N 1
ATOM 1451 C CA . TYR B 1 44 ? -10.461 -10.828 -13.812 1 98.19 44 TYR B CA 1
ATOM 1452 C C . TYR B 1 44 ? -10.781 -9.43 -13.289 1 98.19 44 TYR B C 1
ATOM 1454 O O . TYR B 1 44 ? -11.367 -9.281 -12.219 1 98.19 44 TYR B O 1
ATOM 1462 N N . GLY B 1 45 ? -10.352 -8.422 -13.953 1 97.81 45 GLY B N 1
ATOM 1463 C CA . GLY B 1 45 ? -10.93 -7.102 -13.789 1 97.81 45 GLY B CA 1
ATOM 1464 C C . GLY B 1 45 ? -10.234 -6.277 -12.727 1 97.81 45 GLY B C 1
ATOM 1465 O O . GLY B 1 45 ? -10.828 -5.367 -12.141 1 97.81 45 GLY B O 1
ATOM 1466 N N . PHE B 1 46 ? -9.008 -6.582 -12.391 1 98.5 46 PHE B N 1
ATOM 1467 C CA . PHE B 1 46 ? -8.25 -5.73 -11.484 1 98.5 46 PHE B CA 1
ATOM 1468 C C . PHE B 1 46 ? -7.957 -4.383 -12.125 1 98.5 46 PHE B C 1
ATOM 1470 O O . PHE B 1 46 ? -7.867 -4.277 -13.352 1 98.5 46 PHE B O 1
ATOM 1477 N N . LEU B 1 47 ? -7.852 -3.357 -11.281 1 98.06 47 LEU B N 1
ATOM 1478 C CA . LEU B 1 47 ? -7.77 -1.991 -11.789 1 98.06 47 LEU B CA 1
ATOM 1479 C C . LEU B 1 47 ? -6.379 -1.413 -11.57 1 98.06 47 LEU B C 1
ATOM 1481 O O . LEU B 1 47 ? -5.867 -0.673 -12.414 1 98.06 47 LEU B O 1
ATOM 1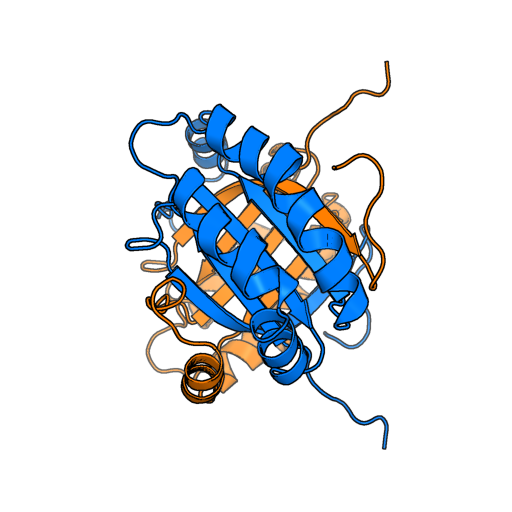485 N N . HIS B 1 48 ? -5.824 -1.681 -10.438 1 98.12 48 HIS B N 1
ATOM 1486 C CA . HIS B 1 48 ? -4.484 -1.215 -10.102 1 98.12 48 HIS B CA 1
ATOM 1487 C C . HIS B 1 48 ? -3.666 -2.322 -9.445 1 98.12 48 HIS B C 1
ATOM 1489 O O . HIS B 1 48 ? -4.203 -3.121 -8.672 1 98.12 48 HIS B O 1
ATOM 1495 N N . TRP B 1 49 ? -2.426 -2.412 -9.82 1 98.56 49 TRP B N 1
ATOM 1496 C CA . TRP B 1 49 ? -1.456 -3.35 -9.266 1 98.56 49 TRP B CA 1
ATOM 1497 C C . TRP B 1 49 ? -0.074 -2.713 -9.164 1 98.56 49 TRP B C 1
ATOM 1499 O O . TRP B 1 49 ? 0.45 -2.199 -10.156 1 98.56 49 TRP B O 1
ATOM 1509 N N . SER B 1 50 ? 0.463 -2.672 -7.965 1 98.38 50 SER B N 1
ATOM 1510 C CA . SER B 1 50 ? 1.8 -2.121 -7.766 1 98.38 50 SER B CA 1
ATOM 1511 C C . SER B 1 50 ? 2.57 -2.91 -6.711 1 98.38 50 SER B C 1
ATOM 1513 O O . SER B 1 50 ? 1.972 -3.623 -5.902 1 98.38 50 SER B O 1
ATOM 1515 N N . MET B 1 51 ? 3.889 -2.818 -6.805 1 98.5 51 MET B N 1
ATOM 1516 C CA . MET B 1 51 ? 4.789 -3.371 -5.797 1 98.5 51 MET B CA 1
ATOM 1517 C C . MET B 1 51 ? 5.746 -2.301 -5.277 1 98.5 51 MET B C 1
ATOM 1519 O O . MET B 1 51 ? 6.23 -1.471 -6.047 1 98.5 51 MET B O 1
ATOM 1523 N N . THR B 1 52 ? 5.949 -2.301 -4.016 1 98.56 52 THR B N 1
ATOM 1524 C CA . THR B 1 52 ? 6.988 -1.513 -3.361 1 98.56 52 THR B CA 1
ATOM 1525 C C . THR B 1 52 ? 7.977 -2.42 -2.635 1 98.56 52 THR B C 1
ATOM 1527 O O . THR B 1 52 ? 7.625 -3.072 -1.65 1 98.56 52 THR B O 1
ATOM 1530 N N . HIS B 1 53 ? 9.227 -2.457 -3.125 1 98.44 53 HIS B N 1
ATOM 1531 C CA . HIS B 1 53 ? 10.25 -3.287 -2.504 1 98.44 53 HIS B CA 1
ATOM 1532 C C . HIS B 1 53 ? 11.234 -2.443 -1.701 1 98.44 53 HIS B C 1
ATOM 1534 O O . HIS B 1 53 ? 11.758 -1.446 -2.203 1 98.44 53 HIS B O 1
ATOM 1540 N N . THR B 1 54 ? 11.453 -2.891 -0.479 1 97.88 54 THR B N 1
ATOM 1541 C CA . THR B 1 54 ? 12.359 -2.186 0.424 1 97.88 54 THR B CA 1
ATOM 1542 C C . THR B 1 54 ? 13.812 -2.559 0.137 1 97.88 54 THR B C 1
ATOM 1544 O O . THR B 1 54 ? 14.25 -3.658 0.478 1 97.88 54 THR B O 1
ATOM 1547 N N . PRO B 1 55 ? 14.547 -1.629 -0.419 1 95.5 55 PRO B N 1
ATOM 1548 C CA . PRO B 1 55 ? 15.945 -1.951 -0.707 1 95.5 55 PRO B CA 1
ATOM 1549 C C . PRO B 1 55 ? 16.844 -1.86 0.528 1 95.5 55 PRO B C 1
ATOM 1551 O O . PRO B 1 55 ? 16.391 -1.393 1.581 1 95.5 55 PRO B O 1
ATOM 1554 N N . ASP B 1 56 ? 18.062 -2.244 0.347 1 92.31 56 ASP B N 1
ATOM 1555 C CA . ASP B 1 56 ? 19.031 -2.17 1.438 1 92.31 56 ASP B CA 1
ATOM 1556 C C . ASP B 1 56 ? 19.234 -0.728 1.894 1 92.31 56 ASP B C 1
ATOM 1558 O O . ASP B 1 56 ? 19.547 -0.477 3.062 1 92.31 56 ASP B O 1
ATOM 1562 N N . GLU B 1 57 ? 19.031 0.173 1.008 1 94.19 57 GLU B N 1
ATOM 1563 C CA . GLU B 1 57 ? 19.266 1.584 1.303 1 94.19 57 GLU B CA 1
ATOM 1564 C C . GLU B 1 57 ? 18.078 2.199 2.037 1 94.19 57 GLU B C 1
ATOM 1566 O O . GLU B 1 57 ? 18.109 3.373 2.414 1 94.19 57 GLU B O 1
ATOM 1571 N N . SER B 1 58 ? 17.062 1.439 2.246 1 95.88 58 SER B N 1
ATOM 1572 C CA . SER B 1 58 ? 15.844 1.965 2.832 1 95.88 58 SER B CA 1
ATOM 1573 C C . SER B 1 58 ? 16.109 2.594 4.195 1 95.88 58 SER B C 1
ATOM 1575 O O . SER B 1 58 ? 15.5 3.609 4.547 1 95.88 58 SER B O 1
ATOM 1577 N N . ARG B 1 59 ? 17.016 2.027 4.949 1 93.12 59 ARG B N 1
ATOM 1578 C CA . ARG B 1 59 ? 17.312 2.562 6.273 1 93.12 59 ARG B CA 1
ATOM 1579 C C . ARG B 1 59 ? 17.859 3.98 6.184 1 93.12 59 ARG B C 1
ATOM 1581 O O . ARG B 1 59 ? 17.469 4.855 6.957 1 93.12 59 ARG B O 1
ATOM 1588 N N . GLN B 1 60 ? 18.75 4.16 5.293 1 95.94 60 GLN B N 1
ATOM 1589 C CA . GLN B 1 60 ? 19.328 5.488 5.094 1 95.94 60 GLN B CA 1
ATOM 1590 C C . GLN B 1 60 ? 18.25 6.484 4.652 1 95.94 60 GLN B C 1
ATOM 1592 O O . GLN B 1 60 ? 18.281 7.648 5.062 1 95.94 60 GLN B O 1
ATOM 1597 N N . LEU B 1 61 ? 17.406 6.074 3.801 1 96.56 61 LEU B N 1
ATOM 1598 C CA . LEU B 1 61 ? 16.297 6.922 3.371 1 96.56 61 LEU B CA 1
ATOM 1599 C C . LEU B 1 61 ? 15.406 7.293 4.551 1 96.56 61 LEU B C 1
ATOM 1601 O O . LEU B 1 61 ? 15.062 8.461 4.734 1 96.56 61 LEU B O 1
ATOM 1605 N N . MET B 1 62 ? 15.117 6.285 5.359 1 96.5 62 MET B N 1
ATOM 1606 C CA . MET B 1 62 ? 14.258 6.504 6.52 1 96.5 62 MET B CA 1
ATOM 1607 C C . MET B 1 62 ? 14.891 7.492 7.488 1 96.5 62 MET B C 1
ATOM 1609 O O . MET B 1 62 ? 14.195 8.297 8.109 1 96.5 62 MET B O 1
ATOM 1613 N N . ASP B 1 63 ? 16.172 7.477 7.617 1 95.88 63 ASP B N 1
ATOM 1614 C CA . ASP B 1 63 ? 16.891 8.383 8.508 1 95.88 63 ASP B CA 1
ATOM 1615 C C . ASP B 1 63 ? 16.656 9.836 8.117 1 95.88 63 ASP B C 1
ATOM 1617 O O . ASP B 1 63 ? 16.766 10.734 8.953 1 95.88 63 ASP B O 1
ATOM 1621 N N . GLN B 1 64 ? 16.344 10.039 6.91 1 96.38 64 GLN B N 1
ATOM 1622 C CA . GLN B 1 64 ? 16.188 11.406 6.418 1 96.38 64 GLN B CA 1
ATOM 1623 C C . GLN B 1 64 ? 14.789 11.945 6.742 1 96.38 64 GLN B C 1
ATOM 1625 O O . GLN B 1 64 ? 14.547 13.148 6.648 1 96.38 64 GLN B O 1
ATOM 1630 N N . ILE B 1 65 ? 13.867 11.07 7.098 1 95.38 65 ILE B N 1
ATOM 1631 C CA . ILE B 1 65 ? 12.5 11.531 7.309 1 95.38 65 ILE B CA 1
ATOM 1632 C C . ILE B 1 65 ? 12.023 11.133 8.703 1 95.38 65 ILE B C 1
ATOM 1634 O O . ILE B 1 65 ? 10.938 11.523 9.133 1 95.38 65 ILE B O 1
ATOM 1638 N N . HIS B 1 66 ? 12.82 10.445 9.359 1 92.88 66 HIS B N 1
ATOM 1639 C CA . HIS B 1 66 ? 12.508 9.938 10.688 1 92.88 66 HIS B CA 1
ATOM 1640 C C . HIS B 1 66 ? 12.281 11.086 11.672 1 92.88 66 HIS B C 1
ATOM 1642 O O . HIS B 1 66 ? 13.008 12.078 11.648 1 92.88 66 HIS B O 1
ATOM 1648 N N . ASP B 1 67 ? 11.273 10.953 12.5 1 93.38 67 ASP B N 1
ATOM 1649 C CA . ASP B 1 67 ? 10.984 11.812 13.641 1 93.38 67 ASP B CA 1
ATOM 1650 C C . ASP B 1 67 ? 10.078 11.102 14.648 1 93.38 67 ASP B C 1
ATOM 1652 O O . ASP B 1 67 ? 9.961 9.875 14.633 1 93.38 67 ASP B O 1
ATOM 1656 N N . ALA B 1 68 ? 9.461 11.93 15.594 1 91.12 68 ALA B N 1
ATOM 1657 C CA . ALA B 1 68 ? 8.695 11.328 16.688 1 91.12 68 ALA B CA 1
ATOM 1658 C C . ALA B 1 68 ? 7.438 10.641 16.156 1 91.12 68 ALA B C 1
ATOM 1660 O O . ALA B 1 68 ? 6.988 9.641 16.719 1 91.12 68 ALA B O 1
ATOM 1661 N N . GLN B 1 69 ? 6.809 11.156 15.133 1 90.75 69 GLN B N 1
ATOM 1662 C CA . GLN B 1 69 ? 5.57 10.609 14.586 1 90.75 69 GLN B CA 1
ATOM 1663 C C . GLN B 1 69 ? 5.863 9.547 13.523 1 90.75 69 GLN B C 1
ATOM 1665 O O . GLN B 1 69 ? 4.98 8.766 13.156 1 90.75 69 GLN B O 1
ATOM 1670 N N . PHE B 1 70 ? 7.07 9.594 12.953 1 89.06 70 PHE B N 1
ATOM 1671 C CA . PHE B 1 70 ? 7.559 8.656 11.945 1 89.06 70 PHE B CA 1
ATOM 1672 C C . PHE B 1 70 ? 8.773 7.887 12.461 1 89.06 70 PHE B C 1
ATOM 1674 O O . PHE B 1 70 ? 9.852 7.961 11.875 1 89.06 70 PHE B O 1
ATOM 1681 N N . ALA B 1 71 ? 8.562 7.039 13.43 1 91.5 71 ALA B N 1
ATOM 1682 C CA . ALA B 1 71 ? 9.688 6.516 14.195 1 91.5 71 ALA B CA 1
ATOM 1683 C C . ALA B 1 71 ? 9.781 5 14.07 1 91.5 71 ALA B C 1
ATOM 1685 O O . ALA B 1 71 ? 10.836 4.414 14.305 1 91.5 71 ALA B O 1
ATOM 1686 N N . ASN B 1 72 ? 8.703 4.34 13.734 1 96.62 72 ASN B N 1
ATOM 1687 C CA . ASN B 1 72 ? 8.664 2.883 13.695 1 96.62 72 ASN B CA 1
ATOM 1688 C C . ASN B 1 72 ? 8.773 2.355 12.273 1 96.62 72 ASN B C 1
ATOM 1690 O O . ASN B 1 72 ? 7.938 2.666 11.422 1 96.62 72 ASN B O 1
ATOM 1694 N N . ILE B 1 73 ? 9.773 1.56 12.094 1 97.12 73 ILE B N 1
ATOM 1695 C CA . ILE B 1 73 ? 10 0.991 10.766 1 97.12 73 ILE B CA 1
ATOM 1696 C C . ILE B 1 73 ? 9.32 -0.372 10.664 1 97.12 73 ILE B C 1
ATOM 1698 O O . ILE B 1 73 ? 9.5 -1.226 11.539 1 97.12 73 ILE B O 1
ATOM 1702 N N . ALA B 1 74 ? 8.484 -0.545 9.656 1 98 74 ALA B N 1
ATOM 1703 C CA . ALA B 1 74 ? 7.844 -1.832 9.414 1 98 74 ALA B CA 1
ATOM 1704 C C . ALA B 1 74 ? 8.852 -2.869 8.922 1 98 74 ALA B C 1
ATOM 1706 O O . ALA B 1 74 ? 9.742 -2.551 8.141 1 98 74 ALA B O 1
ATOM 1707 N N . PRO B 1 75 ? 8.703 -4.082 9.266 1 97.12 75 PRO B N 1
ATOM 1708 C CA . PRO B 1 75 ? 9.734 -5.094 9.023 1 97.12 75 PRO B CA 1
ATOM 1709 C C . PRO B 1 75 ? 9.586 -5.777 7.664 1 97.12 75 PRO B C 1
ATOM 1711 O O . PRO B 1 75 ? 10.305 -6.738 7.371 1 97.12 75 PRO B O 1
ATOM 1714 N N . TYR B 1 76 ? 8.734 -5.371 6.824 1 98.56 76 TYR B N 1
ATOM 1715 C CA . TYR B 1 76 ? 8.367 -6.094 5.613 1 98.56 76 TYR B CA 1
ATOM 1716 C C . TYR B 1 76 ? 9.352 -5.805 4.488 1 98.56 76 TYR B C 1
ATOM 1718 O O . TYR B 1 76 ? 9.938 -4.719 4.43 1 98.56 76 TYR B O 1
ATOM 1726 N N . ASP B 1 77 ? 9.461 -6.746 3.584 1 98.56 77 ASP B N 1
ATOM 1727 C CA . ASP B 1 77 ? 10.359 -6.617 2.438 1 98.56 77 ASP B CA 1
ATOM 1728 C C . ASP B 1 77 ? 9.633 -6.004 1.242 1 98.56 77 ASP B C 1
ATOM 1730 O O . ASP B 1 77 ? 10.273 -5.5 0.315 1 98.56 77 ASP B O 1
ATOM 1734 N N . CYS B 1 78 ? 8.367 -6.062 1.27 1 98.69 78 CYS B N 1
ATOM 1735 C CA . CYS B 1 78 ? 7.598 -5.539 0.147 1 98.69 78 CYS B CA 1
ATOM 1736 C C . CYS B 1 78 ? 6.168 -5.227 0.566 1 98.69 78 CYS B C 1
ATOM 1738 O O . CYS B 1 78 ? 5.668 -5.777 1.551 1 98.69 78 CYS B O 1
ATOM 1740 N N . CYS B 1 79 ? 5.578 -4.305 -0.084 1 98.88 79 CYS B N 1
ATOM 1741 C CA . CYS B 1 79 ? 4.145 -4.039 -0.048 1 98.88 79 CYS B CA 1
ATOM 1742 C C . CYS B 1 79 ? 3.539 -4.121 -1.445 1 98.88 79 CYS B C 1
ATOM 1744 O O . CYS B 1 79 ? 3.889 -3.33 -2.324 1 98.88 79 CYS B O 1
ATOM 1746 N N . VAL B 1 80 ? 2.639 -5.066 -1.68 1 98.88 80 VAL B N 1
ATOM 1747 C CA . VAL B 1 80 ? 1.905 -5.207 -2.934 1 98.88 80 VAL B CA 1
ATOM 1748 C C . VAL B 1 80 ? 0.475 -4.703 -2.754 1 98.88 80 VAL B C 1
ATOM 1750 O O . VAL B 1 80 ? -0.183 -5.023 -1.761 1 98.88 80 VAL B O 1
ATOM 1753 N N . GLN B 1 81 ? 0.03 -3.908 -3.646 1 98.88 81 GLN B N 1
ATOM 1754 C CA . GLN B 1 81 ? -1.36 -3.465 -3.621 1 98.88 81 GLN B CA 1
ATOM 1755 C C . GLN B 1 81 ? -2.107 -3.926 -4.871 1 98.88 81 GLN B C 1
ATOM 1757 O O . GLN B 1 81 ? -1.616 -3.766 -5.988 1 98.88 81 GLN B O 1
ATOM 1762 N N . LEU B 1 82 ? -3.223 -4.508 -4.66 1 98.81 82 LEU B N 1
ATOM 1763 C CA . LEU B 1 82 ? -4.16 -4.938 -5.695 1 98.81 82 LEU B CA 1
ATOM 1764 C C . LEU B 1 82 ? -5.512 -4.258 -5.516 1 98.81 82 LEU B C 1
ATOM 1766 O O . LEU B 1 82 ? -6.168 -4.43 -4.488 1 98.81 82 LEU B O 1
ATOM 1770 N N . VAL B 1 83 ? -5.949 -3.508 -6.473 1 98.81 83 VAL B N 1
ATOM 1771 C CA . VAL B 1 83 ? -7.219 -2.793 -6.395 1 98.81 83 VAL B CA 1
ATOM 1772 C C . VAL B 1 83 ? -8.219 -3.418 -7.363 1 98.81 83 VAL B C 1
ATOM 1774 O O . VAL B 1 83 ? -7.906 -3.643 -8.531 1 98.81 83 VAL B O 1
ATOM 1777 N N . PHE B 1 84 ? -9.414 -3.689 -6.883 1 98.62 84 PHE B N 1
ATOM 1778 C CA . PHE B 1 84 ? -10.43 -4.363 -7.688 1 98.62 84 PHE B CA 1
ATOM 1779 C C . PHE B 1 84 ? -11.828 -4.012 -7.199 1 98.62 84 PHE B C 1
ATOM 1781 O O . PHE B 1 84 ? -12.008 -3.592 -6.055 1 98.62 84 PHE B O 1
ATOM 1788 N N . PRO B 1 85 ? -12.883 -4.145 -8.031 1 97.62 85 PRO B N 1
ATOM 1789 C CA . PRO B 1 85 ? -14.227 -3.641 -7.746 1 97.62 85 PRO B CA 1
ATOM 1790 C C . PRO B 1 85 ? -14.93 -4.418 -6.633 1 97.62 85 PRO B C 1
ATOM 1792 O O . PRO B 1 85 ? -15.734 -3.854 -5.891 1 97.62 85 PRO B O 1
ATOM 1795 N N . ASP B 1 86 ? -14.688 -5.66 -6.586 1 96.62 86 ASP B N 1
ATOM 1796 C CA . ASP B 1 86 ? -15.344 -6.48 -5.574 1 96.62 86 ASP B CA 1
ATOM 1797 C C . ASP B 1 86 ? -14.547 -7.75 -5.289 1 96.62 86 ASP B C 1
ATOM 1799 O O . ASP B 1 86 ? -13.68 -8.133 -6.074 1 96.62 86 ASP B O 1
ATOM 1803 N N . ILE B 1 87 ? -14.867 -8.344 -4.148 1 97.56 87 ILE B N 1
ATOM 1804 C CA . ILE B 1 87 ? -14.086 -9.461 -3.629 1 97.56 87 ILE B CA 1
ATOM 1805 C C . ILE B 1 87 ? -14.141 -10.625 -4.613 1 97.56 87 ILE B C 1
ATOM 1807 O O . ILE B 1 87 ? -13.203 -11.422 -4.691 1 97.56 87 ILE B O 1
ATOM 1811 N N . GLU B 1 88 ? -15.18 -10.703 -5.457 1 97.88 88 GLU B N 1
ATOM 1812 C CA . GLU B 1 88 ? -15.352 -11.805 -6.402 1 97.88 88 GLU B CA 1
ATOM 1813 C C . GLU B 1 88 ? -14.25 -11.805 -7.457 1 97.88 88 GLU B C 1
ATOM 1815 O O . GLU B 1 88 ? -13.867 -12.859 -7.961 1 97.88 88 GLU B O 1
ATOM 1820 N N . CYS B 1 89 ? -13.727 -10.609 -7.809 1 98.25 89 CYS B N 1
ATOM 1821 C CA . CYS B 1 89 ? -12.594 -10.562 -8.734 1 98.25 89 CYS B CA 1
ATOM 1822 C C . CYS B 1 89 ? -11.461 -11.445 -8.242 1 98.25 89 CYS B C 1
ATOM 1824 O O . CYS B 1 89 ? -10.93 -12.266 -9.008 1 98.25 89 CYS B O 1
ATOM 1826 N N . PHE B 1 90 ? -11.102 -11.344 -7 1 98.31 90 PHE B N 1
ATOM 1827 C CA . PHE B 1 90 ? -9.992 -12.109 -6.43 1 98.31 90 PHE B CA 1
ATOM 1828 C C . PHE B 1 90 ? -10.383 -13.57 -6.258 1 98.31 90 PHE B C 1
ATOM 1830 O O . PHE B 1 90 ? -9.586 -14.469 -6.547 1 98.31 90 PHE B O 1
ATOM 1837 N N . VAL B 1 91 ? -11.578 -13.812 -5.793 1 98.06 91 VAL B N 1
ATOM 1838 C CA . VAL B 1 91 ? -12.055 -15.172 -5.586 1 98.06 91 VAL B CA 1
ATOM 1839 C C . VAL B 1 91 ? -11.992 -15.945 -6.898 1 98.06 91 VAL B C 1
ATOM 1841 O O . VAL B 1 91 ? -11.477 -17.062 -6.941 1 98.06 91 VAL B O 1
ATOM 1844 N N . ARG B 1 92 ? -12.469 -15.375 -7.965 1 98.25 92 ARG B N 1
ATOM 1845 C CA . ARG B 1 92 ? -12.484 -16.031 -9.266 1 98.25 92 ARG B CA 1
ATOM 1846 C C . ARG B 1 92 ? -11.07 -16.234 -9.805 1 98.25 92 ARG B C 1
ATOM 1848 O O . ARG B 1 92 ? -10.766 -17.25 -10.414 1 98.25 92 ARG B O 1
ATOM 1855 N N . MET B 1 93 ? -10.234 -15.258 -9.586 1 98.25 93 MET B N 1
ATOM 1856 C CA . MET B 1 93 ? -8.852 -15.391 -10.039 1 98.25 93 MET B CA 1
ATOM 1857 C C . MET B 1 93 ? -8.172 -16.578 -9.352 1 98.25 93 MET B C 1
ATOM 1859 O O . MET B 1 93 ? -7.535 -17.391 -10.016 1 98.25 93 MET B O 1
ATOM 1863 N N . LYS B 1 94 ? -8.289 -16.656 -8.094 1 97.31 94 LYS B N 1
ATOM 1864 C CA . LYS B 1 94 ? -7.66 -17.719 -7.324 1 97.31 94 LYS B CA 1
ATOM 1865 C C . LYS B 1 94 ? -8.203 -19.094 -7.727 1 97.31 94 LYS B C 1
ATOM 1867 O O . LYS B 1 94 ? -7.512 -20.109 -7.605 1 97.31 94 LYS B O 1
ATOM 1872 N N . ALA B 1 95 ? -9.414 -19.094 -8.203 1 97.44 95 ALA B N 1
ATOM 1873 C CA . ALA B 1 95 ? -10.055 -20.359 -8.594 1 97.44 95 ALA B CA 1
ATOM 1874 C C . ALA B 1 95 ? -9.641 -20.766 -10.008 1 97.44 95 ALA B C 1
ATOM 1876 O O . ALA B 1 95 ? -9.906 -21.891 -10.438 1 97.44 95 ALA B O 1
ATOM 1877 N N . ASP B 1 96 ? -9.07 -19.906 -10.773 1 98.25 96 ASP B N 1
ATOM 1878 C CA . ASP B 1 96 ? -8.625 -20.203 -12.125 1 98.25 96 ASP B CA 1
ATOM 1879 C C . ASP B 1 96 ? -7.602 -21.344 -12.125 1 98.25 96 ASP B C 1
ATOM 1881 O O . ASP B 1 96 ? -6.664 -21.344 -11.32 1 98.25 96 ASP B O 1
ATOM 1885 N N . PRO B 1 97 ? -7.73 -22.328 -13.07 1 97.94 97 PRO B N 1
ATOM 1886 C CA . PRO B 1 97 ? -6.773 -23.438 -13.125 1 97.94 97 PRO B CA 1
ATOM 1887 C C . PRO B 1 97 ? -5.332 -22.953 -13.297 1 97.94 97 PRO B C 1
ATOM 1889 O O . PRO B 1 97 ? -4.414 -23.547 -12.719 1 97.94 97 PRO B O 1
ATOM 1892 N N . PHE B 1 98 ? -5.18 -21.984 -14.094 1 98.19 98 PHE B N 1
ATOM 1893 C CA . PHE B 1 98 ? -3.828 -21.469 -14.289 1 98.19 98 PHE B CA 1
ATOM 1894 C C . PHE B 1 98 ? -3.262 -20.922 -12.984 1 98.19 98 PHE B C 1
ATOM 1896 O O . PHE B 1 98 ? -2.084 -21.109 -12.68 1 98.19 98 PHE B O 1
ATOM 1903 N N . PHE B 1 99 ? -3.979 -20.219 -12.164 1 98.12 99 PHE B N 1
ATOM 1904 C CA . PHE B 1 99 ? -3.525 -19.734 -10.859 1 98.12 99 PHE B CA 1
ATOM 1905 C C . PHE B 1 99 ? -3.1 -20.906 -9.977 1 98.12 99 PHE B C 1
ATOM 1907 O O . PHE B 1 99 ? -1.993 -20.906 -9.438 1 98.12 99 PHE B O 1
ATOM 1914 N N . LYS B 1 100 ? -3.975 -21.875 -9.852 1 97.38 100 LYS B N 1
ATOM 1915 C CA . LYS B 1 100 ? -3.746 -23 -8.953 1 97.38 100 LYS B CA 1
ATOM 1916 C C . LYS B 1 100 ? -2.502 -23.797 -9.359 1 97.38 100 LYS B C 1
ATOM 1918 O O . LYS B 1 100 ? -1.756 -24.266 -8.5 1 97.38 100 LYS B O 1
ATOM 1923 N N . GLN B 1 101 ? -2.244 -23.812 -10.633 1 97.81 101 GLN B N 1
ATOM 1924 C CA . GLN B 1 101 ? -1.174 -24.672 -11.125 1 97.81 101 GLN B CA 1
ATOM 1925 C C . GLN B 1 101 ? 0.148 -23.922 -11.211 1 97.81 101 GLN B C 1
ATOM 1927 O O . GLN B 1 101 ? 1.215 -24.484 -10.977 1 97.81 101 GLN B O 1
ATOM 1932 N N . MET B 1 102 ? 0.01 -22.656 -11.562 1 97.75 102 MET B N 1
ATOM 1933 C CA . MET B 1 102 ? 1.245 -21.969 -11.922 1 97.75 102 MET B CA 1
ATOM 1934 C C . MET B 1 102 ? 1.544 -20.844 -10.938 1 97.75 102 MET B C 1
ATOM 1936 O O . MET B 1 102 ? 2.693 -20.656 -10.539 1 97.75 102 MET B O 1
ATOM 1940 N N . VAL B 1 103 ? 0.546 -20.047 -10.516 1 97.75 103 VAL B N 1
ATOM 1941 C CA . VAL B 1 103 ? 0.771 -18.844 -9.734 1 97.75 103 VAL B CA 1
ATOM 1942 C C . VAL B 1 103 ? 0.903 -19.203 -8.258 1 97.75 103 VAL B C 1
ATOM 1944 O O . VAL B 1 103 ? 1.861 -18.797 -7.594 1 97.75 103 VAL B O 1
ATOM 1947 N N . GLY B 1 104 ? -0.031 -19.953 -7.695 1 96.88 104 GLY B N 1
ATOM 1948 C CA . GLY B 1 104 ? -0.008 -20.375 -6.301 1 96.88 104 GLY B CA 1
ATOM 1949 C C . GLY B 1 104 ? 1.312 -21 -5.891 1 96.88 104 GLY B C 1
ATOM 1950 O O . GLY B 1 104 ? 2.01 -20.469 -5.02 1 96.88 104 GLY B O 1
ATOM 1951 N N . PRO B 1 105 ? 1.734 -22.094 -6.605 1 97.75 105 PRO B N 1
ATOM 1952 C CA . PRO B 1 105 ? 2.99 -22.766 -6.246 1 97.75 105 PRO B CA 1
ATOM 1953 C C . PRO B 1 105 ? 4.207 -21.859 -6.418 1 97.75 105 PRO B C 1
ATOM 1955 O O . PRO B 1 105 ? 5.207 -22.016 -5.715 1 97.75 105 PRO B O 1
ATOM 1958 N N . ASP B 1 106 ? 4.133 -20.922 -7.25 1 98.19 106 ASP B N 1
ATOM 1959 C CA . ASP B 1 106 ? 5.25 -20.016 -7.527 1 98.19 106 ASP B CA 1
ATOM 1960 C C . ASP B 1 106 ? 5.574 -19.156 -6.309 1 98.19 106 ASP B C 1
ATOM 1962 O O . ASP B 1 106 ? 6.723 -18.75 -6.117 1 98.19 106 ASP B O 1
ATOM 1966 N N . HIS B 1 107 ? 4.539 -18.781 -5.461 1 98.06 107 HIS B N 1
ATOM 1967 C CA . HIS B 1 107 ? 4.73 -17.938 -4.297 1 98.06 107 HIS B CA 1
ATOM 1968 C C . HIS B 1 107 ? 5.793 -18.5 -3.361 1 98.06 107 HIS B C 1
ATOM 1970 O O . HIS B 1 107 ? 6.516 -17.75 -2.705 1 98.06 107 HIS B O 1
ATOM 1976 N N . GLU B 1 108 ? 5.984 -19.844 -3.385 1 97.12 108 GLU B N 1
ATOM 1977 C CA . GLU B 1 108 ? 6.906 -20.5 -2.465 1 97.12 108 GLU B CA 1
ATOM 1978 C C . GLU B 1 108 ? 8.352 -20.359 -2.938 1 97.12 108 GLU B C 1
ATOM 1980 O O . GLU B 1 108 ? 9.281 -20.641 -2.186 1 97.12 108 GLU B O 1
ATOM 1985 N N . LYS B 1 109 ? 8.523 -19.891 -4.066 1 98 109 LYS B N 1
ATOM 1986 C CA . LYS B 1 109 ? 9.875 -19.781 -4.621 1 98 109 LYS B CA 1
ATOM 1987 C C . LYS B 1 109 ? 10.547 -18.5 -4.184 1 98 109 LYS B C 1
ATOM 1989 O O . LYS B 1 109 ? 11.773 -18.375 -4.227 1 98 109 LYS B O 1
ATOM 1994 N N . PHE B 1 110 ? 9.828 -17.516 -3.791 1 98.5 110 PHE B N 1
ATOM 1995 C CA . PHE B 1 110 ? 10.445 -16.234 -3.498 1 98.5 110 PHE B CA 1
ATOM 1996 C C . PHE B 1 110 ? 9.945 -15.688 -2.166 1 98.5 110 PHE B C 1
ATOM 1998 O O . PHE B 1 110 ? 10.586 -14.82 -1.569 1 98.5 110 PHE B O 1
ATOM 2005 N N . ALA B 1 111 ? 8.812 -16.109 -1.695 1 98.25 111 ALA B N 1
ATOM 2006 C CA . ALA B 1 111 ? 8.18 -15.477 -0.542 1 98.25 111 ALA B CA 1
ATOM 2007 C C . ALA B 1 111 ? 8.203 -16.391 0.674 1 98.25 111 ALA B C 1
ATOM 2009 O O . ALA B 1 111 ? 8.148 -17.625 0.533 1 98.25 111 ALA B O 1
ATOM 2010 N N . ASP B 1 112 ? 8.32 -15.844 1.889 1 98.31 112 ASP B N 1
ATOM 2011 C CA . ASP B 1 112 ? 7.965 -16.516 3.135 1 98.31 112 ASP B CA 1
ATOM 2012 C C . ASP B 1 112 ? 6.465 -16.422 3.402 1 98.31 112 ASP B C 1
ATOM 2014 O O . ASP B 1 112 ? 6.008 -15.508 4.09 1 98.31 112 ASP B O 1
ATOM 2018 N N . THR B 1 113 ? 5.727 -17.359 2.883 1 97.31 113 THR B N 1
ATOM 2019 C CA . THR B 1 113 ? 4.27 -17.312 2.918 1 97.31 113 THR B CA 1
ATOM 2020 C C . THR B 1 113 ? 3.756 -17.531 4.336 1 97.31 113 THR B C 1
ATOM 2022 O O . THR B 1 113 ? 2.602 -17.219 4.641 1 97.31 113 THR B O 1
ATOM 2025 N N . LYS B 1 114 ? 4.566 -17.984 5.234 1 97.06 114 LYS B N 1
ATOM 2026 C CA . LYS B 1 114 ? 4.156 -18.25 6.609 1 97.06 114 LYS B CA 1
ATOM 2027 C C . LYS B 1 114 ? 4.242 -16.984 7.457 1 97.06 114 LYS B C 1
ATOM 2029 O O . LYS B 1 114 ? 3.562 -16.859 8.477 1 97.06 114 LYS B O 1
ATOM 2034 N N . ARG B 1 115 ? 5.062 -16.062 7.008 1 97.69 115 ARG B N 1
ATOM 2035 C CA . ARG B 1 115 ? 5.266 -14.844 7.789 1 97.69 115 ARG B CA 1
ATOM 2036 C C . ARG B 1 115 ? 4.543 -13.664 7.156 1 97.69 115 ARG B C 1
ATOM 2038 O O . ARG B 1 115 ? 4.184 -12.703 7.848 1 97.69 115 ARG B O 1
ATOM 2045 N N . SER B 1 116 ? 4.387 -13.68 5.844 1 98.5 116 SER B N 1
ATOM 2046 C CA . SER B 1 116 ? 3.744 -12.57 5.145 1 98.5 116 SER B CA 1
ATOM 2047 C C . SER B 1 116 ? 2.305 -12.383 5.609 1 98.5 116 SER B C 1
ATOM 2049 O O . SER B 1 116 ? 1.658 -13.336 6.047 1 98.5 116 SER B O 1
ATOM 2051 N N . GLN B 1 117 ? 1.86 -11.125 5.605 1 98.38 117 GLN B N 1
ATOM 2052 C CA . GLN B 1 117 ? 0.529 -10.773 6.082 1 98.38 117 GLN B CA 1
ATOM 2053 C C . GLN B 1 117 ? -0.261 -10.031 5.004 1 98.38 117 GLN B C 1
ATOM 2055 O O . GLN B 1 117 ? 0.313 -9.555 4.023 1 98.38 117 GLN B O 1
ATOM 2060 N N . MET B 1 118 ? -1.527 -9.945 5.203 1 98.25 118 MET B N 1
ATOM 2061 C CA . MET B 1 118 ? -2.371 -9.203 4.277 1 98.25 118 MET B CA 1
ATOM 2062 C C . MET B 1 118 ? -3.439 -8.414 5.027 1 98.25 118 MET B C 1
ATOM 2064 O O . MET B 1 118 ? -3.775 -8.742 6.168 1 98.25 118 MET B O 1
ATOM 2068 N N . MET B 1 119 ? -3.918 -7.414 4.438 1 98.19 119 MET B N 1
ATOM 2069 C CA . MET B 1 119 ? -5.066 -6.625 4.871 1 98.19 119 MET B CA 1
ATOM 2070 C C . MET B 1 119 ? -5.902 -6.176 3.676 1 98.19 119 MET B C 1
ATOM 2072 O O . MET B 1 119 ? -5.367 -5.961 2.586 1 98.19 119 MET B O 1
ATOM 2076 N N . ILE B 1 120 ? -7.211 -6.066 3.898 1 98.44 120 ILE B N 1
ATOM 2077 C CA . ILE B 1 120 ? -8.094 -5.617 2.83 1 98.44 120 ILE B CA 1
ATOM 2078 C C . ILE B 1 120 ? -8.977 -4.48 3.336 1 98.44 120 ILE B C 1
ATOM 2080 O O . ILE B 1 120 ? -9.438 -4.504 4.48 1 98.44 120 ILE B O 1
ATOM 2084 N N . GLY B 1 121 ? -9.188 -3.49 2.496 1 97.94 121 GLY B N 1
ATOM 2085 C CA . GLY B 1 121 ? -9.984 -2.338 2.889 1 97.94 121 GLY B CA 1
ATOM 2086 C C . GLY B 1 121 ? -10.516 -1.551 1.705 1 97.94 121 GLY B C 1
ATOM 2087 O O . GLY B 1 121 ? -10.352 -1.961 0.554 1 97.94 121 GLY B O 1
ATOM 2088 N N . TRP B 1 122 ? -11.258 -0.465 2.053 1 97.75 122 TRP B N 1
ATOM 2089 C CA . TRP B 1 122 ? -11.766 0.456 1.042 1 97.75 122 TRP B CA 1
ATOM 2090 C C . TRP B 1 122 ? -10.648 1.354 0.514 1 97.75 122 TRP B C 1
ATOM 2092 O O . TRP B 1 122 ? -9.898 1.947 1.292 1 97.75 122 TRP B O 1
ATOM 2102 N N . PHE B 1 123 ? -10.617 1.38 -0.814 1 97.81 123 PHE B N 1
ATOM 2103 C CA . PHE B 1 123 ? -9.562 2.115 -1.5 1 97.81 123 PHE B CA 1
ATOM 2104 C C . PHE B 1 123 ? -10.016 3.531 -1.835 1 97.81 123 PHE B C 1
ATOM 2106 O O . PHE B 1 123 ? -11.102 3.725 -2.387 1 97.81 123 PHE B O 1
ATOM 2113 N N . SER B 1 124 ? -9.172 4.531 -1.46 1 97.31 124 SER B N 1
ATOM 2114 C CA . SER B 1 124 ? -9.414 5.93 -1.797 1 97.31 124 SER B CA 1
ATOM 2115 C C . SER B 1 124 ? -8.211 6.547 -2.494 1 97.31 124 SER B C 1
ATOM 2117 O O . SER B 1 124 ? -7.23 6.918 -1.842 1 97.31 124 SER B O 1
ATOM 2119 N N . PRO B 1 125 ? -8.258 6.586 -3.82 1 97 125 PRO B N 1
ATOM 2120 C CA . PRO B 1 125 ? -7.211 7.332 -4.523 1 97 125 PRO B CA 1
ATOM 2121 C C . PRO B 1 125 ? -7.352 8.844 -4.359 1 97 125 PRO B C 1
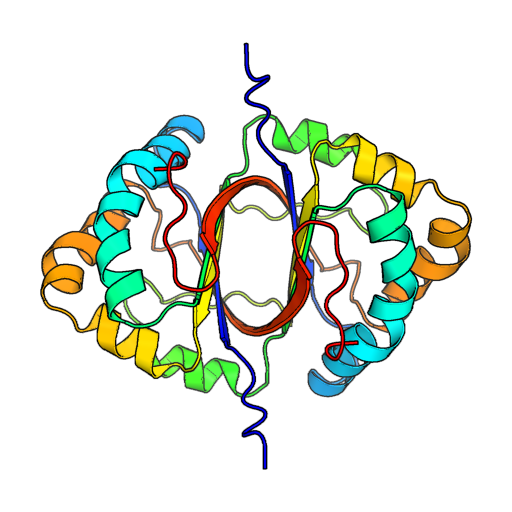ATOM 2123 O O . PRO B 1 125 ? -8.406 9.406 -4.668 1 97 125 PRO B O 1
ATOM 2126 N N . LEU B 1 126 ? -6.348 9.508 -3.854 1 97.75 126 LEU B N 1
ATOM 2127 C CA . LEU B 1 126 ? -6.438 10.938 -3.553 1 97.75 126 LEU B CA 1
ATOM 2128 C C . LEU B 1 126 ? -5.629 11.75 -4.555 1 97.75 126 LEU B C 1
ATOM 2130 O O . LEU B 1 126 ? -5.914 12.93 -4.773 1 97.75 126 LEU B O 1
ATOM 2134 N N . MET B 1 127 ? -4.551 11.211 -5.09 1 97.25 127 MET B N 1
ATOM 2135 C CA . MET B 1 127 ? -3.717 11.828 -6.117 1 97.25 127 MET B CA 1
ATOM 2136 C C . MET B 1 127 ? -3.273 10.797 -7.152 1 97.25 127 MET B C 1
ATOM 2138 O O . MET B 1 127 ? -2.861 9.695 -6.797 1 97.25 127 MET B O 1
ATOM 2142 N N . MET B 1 128 ? -3.398 11.172 -8.422 1 95.12 128 MET B N 1
ATOM 2143 C CA . MET B 1 128 ? -2.941 10.367 -9.547 1 95.12 128 MET B CA 1
ATOM 2144 C C . MET B 1 128 ? -2.191 11.227 -10.562 1 95.12 128 MET B C 1
ATOM 2146 O O . MET B 1 128 ? -2.709 12.242 -11.023 1 95.12 128 MET B O 1
ATOM 2150 N N . ASP B 1 129 ? -0.972 10.797 -10.844 1 94.06 129 ASP B N 1
ATOM 2151 C CA . ASP B 1 129 ? -0.119 11.469 -11.82 1 94.06 129 ASP B CA 1
ATOM 2152 C C . ASP B 1 129 ? 0.053 12.945 -11.461 1 94.06 129 ASP B C 1
ATOM 2154 O O . ASP B 1 129 ? -0.113 13.82 -12.32 1 94.06 129 ASP B O 1
ATOM 2158 N N . GLY B 1 130 ? 0.21 13.188 -10.227 1 95.5 130 GLY B N 1
ATOM 2159 C CA . GLY B 1 130 ? 0.544 14.516 -9.742 1 95.5 130 GLY B CA 1
ATOM 2160 C C . GLY B 1 130 ? -0.668 15.414 -9.578 1 95.5 130 GLY B C 1
ATOM 2161 O O . GLY B 1 130 ? -0.534 16.594 -9.25 1 95.5 130 GLY B O 1
ATOM 2162 N N . LYS B 1 131 ? -1.823 14.859 -9.875 1 94.81 131 LYS B N 1
ATOM 2163 C CA . LYS B 1 131 ? -3.047 15.648 -9.773 1 94.81 131 LYS B CA 1
ATOM 2164 C C . LYS B 1 131 ? -3.984 15.078 -8.719 1 94.81 131 LYS B C 1
ATOM 2166 O O . LYS B 1 131 ? -4.176 13.859 -8.641 1 94.81 131 LYS B O 1
ATOM 2171 N N . LEU B 1 132 ? -4.512 15.945 -7.914 1 95.56 132 LEU B N 1
ATOM 2172 C CA . LEU B 1 132 ? -5.473 15.516 -6.906 1 95.56 132 LEU B CA 1
ATOM 2173 C C . LEU B 1 132 ? -6.734 14.961 -7.562 1 95.56 132 LEU B C 1
ATOM 2175 O O . LEU B 1 132 ? -7.203 15.492 -8.57 1 95.56 132 LEU B O 1
ATOM 2179 N N . VAL B 1 133 ? -7.188 13.883 -7.027 1 91.38 133 VAL B N 1
ATOM 2180 C CA . VAL B 1 133 ? -8.43 13.289 -7.508 1 91.38 133 VAL B CA 1
ATOM 2181 C C . VAL B 1 133 ? -9.625 14.023 -6.902 1 91.38 133 VAL B C 1
ATOM 2183 O O . VAL B 1 133 ? -9.711 14.188 -5.68 1 91.38 133 VAL B O 1
ATOM 2186 N N . GLN B 1 134 ? -10.523 14.477 -7.781 1 80.5 134 GLN B N 1
ATOM 2187 C CA . GLN B 1 134 ? -11.695 15.234 -7.344 1 80.5 134 GLN B CA 1
ATOM 2188 C C . GLN B 1 134 ? -12.781 14.297 -6.82 1 80.5 134 GLN B C 1
ATOM 2190 O O . GLN B 1 134 ? -13 13.211 -7.367 1 80.5 134 GLN B O 1
ATOM 2195 N N . GLY B 1 135 ? -13.539 14.602 -5.742 1 70.56 135 GLY B N 1
ATOM 2196 C CA . GLY B 1 135 ? -14.703 13.867 -5.262 1 70.56 135 GLY B CA 1
ATOM 2197 C C . GLY B 1 135 ? -14.359 12.852 -4.188 1 70.56 135 GLY B C 1
ATOM 2198 O O . GLY B 1 135 ? -15.25 12.203 -3.633 1 70.56 135 GLY B O 1
ATOM 2199 N N . ASN B 1 136 ? -13.109 12.547 -4.113 1 63.41 136 ASN B N 1
ATOM 2200 C CA . ASN B 1 136 ? -12.758 11.625 -3.039 1 63.41 136 ASN B CA 1
ATOM 2201 C C . ASN B 1 136 ? -12.359 12.367 -1.768 1 63.41 136 ASN B C 1
ATOM 2203 O O . ASN B 1 136 ? -11.914 11.75 -0.799 1 63.41 136 ASN B O 1
ATOM 2207 N N . MET B 1 137 ? -12.32 13.648 -1.864 1 58.62 137 MET B N 1
ATOM 2208 C CA . MET B 1 137 ? -12.086 14.516 -0.711 1 58.62 137 MET B CA 1
ATOM 2209 C C . MET B 1 137 ? -13.328 15.344 -0.395 1 58.62 137 MET B C 1
ATOM 2211 O O . MET B 1 137 ? -14.133 15.625 -1.283 1 58.62 137 MET B O 1
#